Protein AF-A0AAN5R697-F1 (afdb_monomer_lite)

Organism: Legionella pneumophila (NCBI:txid446)

Sequence (230 aa):
MSGPKVVRVVSKAERIADCYNQLESVKSSFNEWYKFAKKHDVLTSDGTKEIEKQILQIDHLINREKFEEANQKCTKAIVQIKQDISRIRDDVIAKAELERSIRMKLKYTAEMLVSVFNKNNYPIPNELQKIVLSVLNADESDLSIYKDFLDNIITNYLTEAADKNKLTSGQRELATQLLEGESHQNFADWRLMHDKETIAENSQRLNKLLAELSVLDETPNTQAFLERAN

Foldseek 3Di:
DDDDDDDDDDDLVRLLVVLVVLLVVLVVLVVVLVVLCVVLVVDDVVVNVVSVVLSVVLVVCSVVVVSVVSNVSSVVSSVVSVVVSVVSLVVQLVVQLVLQVLLVVLLVLLVVVVVVCVVVVHDDPPVSVVSNVCSNPDDPVVSVVSVVVSVVVVVVVVVVVVPPPDCDPVNVVVVVVVPPPDDDPDVVNVCVVCVVPPCPVVNSVVSSVLSSLVSPDPDVVSVVVSVVVD

Secondary structure (DSSP, 8-state):
-----------HHHHHHHHHHHHHHHHHHHHHHHHHHHHTT---HHHHHHHHHHHHHHHHHHHTT-HHHHHHHHHHHHHHHHHHHHHHHHHHHHHHHHHHHHHHHHHHHHHHHHHHHHHTTPPPPHHHHHHHHHTTT--HHHHHHHHHHHHHHHHHHHHHHH------HHHHHHHHHHHTT-----HHHHHHHHTTTSS-HHHHHHHHHHHHHHHH---HHHHHHHHHH-

Radius of gyration: 30.48 Å; chains: 1; bounding box: 64×44×96 Å

Structure (mmCIF, N/CA/C/O backbone):
data_AF-A0AAN5R697-F1
#
_entry.id   AF-A0AAN5R697-F1
#
loop_
_atom_site.group_PDB
_atom_site.id
_atom_site.type_symbol
_atom_site.label_atom_id
_atom_site.label_alt_id
_atom_site.label_comp_id
_atom_site.label_asym_id
_atom_site.label_entity_id
_atom_site.label_seq_id
_atom_site.pdbx_PDB_ins_code
_atom_site.Cartn_x
_atom_site.Cartn_y
_atom_site.Cartn_z
_atom_site.occupancy
_atom_site.B_iso_or_equiv
_atom_site.auth_seq_id
_atom_site.auth_comp_id
_atom_site.auth_asym_id
_atom_site.auth_atom_id
_atom_site.pdbx_PDB_model_num
ATOM 1 N N . MET A 1 1 ? 8.652 7.934 52.424 1.00 48.81 1 MET A N 1
ATOM 2 C CA . MET A 1 1 ? 7.252 8.013 52.887 1.00 48.81 1 MET A CA 1
ATOM 3 C C . MET A 1 1 ? 6.351 7.922 51.668 1.00 48.81 1 MET A C 1
ATOM 5 O O . MET A 1 1 ? 6.385 8.822 50.841 1.00 48.81 1 MET A O 1
ATOM 9 N N . SER A 1 2 ? 5.651 6.798 51.496 1.00 56.25 2 SER A N 1
ATOM 10 C CA . SER A 1 2 ? 4.687 6.611 50.405 1.00 56.25 2 SER A CA 1
ATOM 11 C C . SER A 1 2 ? 3.463 7.468 50.710 1.00 56.25 2 SER A C 1
ATOM 13 O O . SER A 1 2 ? 2.806 7.236 51.723 1.00 56.25 2 SER A O 1
ATOM 15 N N . GLY A 1 3 ? 3.201 8.485 49.890 1.00 66.50 3 GLY A N 1
ATOM 16 C CA . GLY A 1 3 ? 2.044 9.362 50.066 1.00 66.50 3 GLY A CA 1
ATOM 17 C C . GLY A 1 3 ? 0.713 8.594 49.999 1.00 66.50 3 GLY A C 1
ATOM 18 O O . GLY A 1 3 ? 0.678 7.471 49.481 1.00 66.50 3 GLY A O 1
ATOM 19 N N . PRO A 1 4 ? -0.384 9.175 50.517 1.00 66.19 4 PRO A N 1
ATOM 20 C CA . PRO A 1 4 ? -1.701 8.546 50.497 1.00 66.19 4 PRO A CA 1
ATOM 21 C C . PRO A 1 4 ? -2.121 8.212 49.061 1.00 66.19 4 PRO A C 1
ATOM 23 O O . PRO A 1 4 ? -2.135 9.081 48.188 1.00 66.19 4 PRO A O 1
ATOM 26 N N . LYS A 1 5 ? -2.468 6.946 48.807 1.00 72.06 5 LYS A N 1
ATOM 27 C CA . LYS A 1 5 ? -2.970 6.490 47.507 1.00 72.06 5 LYS A CA 1
ATOM 28 C C . LYS A 1 5 ? -4.381 7.041 47.308 1.00 72.06 5 LYS A C 1
ATOM 30 O O . LYS A 1 5 ? -5.332 6.546 47.905 1.00 72.06 5 LYS A O 1
ATOM 35 N N . VAL A 1 6 ? -4.511 8.077 46.485 1.00 64.94 6 VAL A N 1
ATOM 36 C CA . VAL A 1 6 ? -5.808 8.657 46.123 1.00 64.94 6 VAL A CA 1
ATOM 37 C C . VAL A 1 6 ? -6.530 7.682 45.194 1.00 64.94 6 VAL A C 1
ATOM 39 O O . VAL A 1 6 ? -6.106 7.463 44.061 1.00 64.94 6 VAL A O 1
ATOM 42 N N . VAL A 1 7 ? -7.611 7.070 45.678 1.00 65.06 7 VAL A N 1
ATOM 43 C CA . VAL A 1 7 ? -8.490 6.216 44.870 1.00 65.06 7 VAL A CA 1
ATOM 44 C C . VAL A 1 7 ? -9.715 7.042 44.487 1.00 65.06 7 VAL A C 1
ATOM 46 O O . VAL A 1 7 ? -10.519 7.400 45.344 1.00 65.06 7 VAL A O 1
ATOM 49 N N . ARG A 1 8 ? -9.850 7.380 43.200 1.00 74.56 8 ARG A N 1
ATOM 50 C CA . ARG A 1 8 ? -11.040 8.060 42.672 1.00 74.56 8 ARG A CA 1
ATOM 51 C C . ARG A 1 8 ? -12.194 7.057 42.614 1.00 74.56 8 ARG A C 1
ATOM 53 O O . ARG A 1 8 ? -12.104 6.060 41.903 1.00 74.56 8 ARG A O 1
ATOM 60 N N . VAL A 1 9 ? -13.268 7.310 43.360 1.00 67.69 9 VAL A N 1
ATOM 61 C CA . VAL A 1 9 ? -14.487 6.491 43.305 1.00 67.69 9 VAL A CA 1
ATOM 62 C C . VAL A 1 9 ? -15.310 6.955 42.106 1.00 67.69 9 VAL A C 1
ATOM 64 O O . VAL A 1 9 ? -15.850 8.054 42.119 1.00 67.69 9 VAL A O 1
ATOM 67 N N . VAL A 1 10 ? -15.353 6.138 41.053 1.00 72.00 10 VAL A N 1
ATOM 68 C CA . VAL A 1 10 ? -16.113 6.417 39.824 1.00 72.00 10 VAL A CA 1
ATOM 69 C C . VAL A 1 10 ? -17.497 5.783 39.934 1.00 72.00 10 VAL A C 1
ATOM 71 O O . VAL A 1 10 ? -17.618 4.586 40.240 1.00 72.00 10 VAL A O 1
ATOM 74 N N . SER A 1 11 ? -18.535 6.578 39.680 1.00 78.31 11 SER A N 1
ATOM 75 C CA . SER A 1 11 ? -19.924 6.120 39.701 1.00 78.31 11 SER A CA 1
ATOM 76 C C . SER A 1 11 ? -20.201 5.111 38.577 1.00 78.31 11 SER A C 1
ATOM 78 O O . SER A 1 11 ? -19.505 5.057 37.560 1.00 78.31 11 SER A O 1
ATOM 80 N N . LYS A 1 12 ? -21.238 4.278 38.741 1.00 76.25 12 LYS A N 1
ATOM 81 C CA . LYS A 1 12 ? -21.651 3.321 37.698 1.00 76.25 12 LYS A CA 1
ATOM 82 C C . LYS A 1 12 ? -22.073 4.039 36.407 1.00 76.25 12 LYS A C 1
ATOM 84 O O . LYS A 1 12 ? -21.768 3.552 35.325 1.00 76.25 12 LYS A O 1
ATOM 89 N N . ALA A 1 13 ? -22.709 5.205 36.526 1.00 77.69 13 ALA A N 1
ATOM 90 C CA . ALA A 1 13 ? -23.112 6.029 35.387 1.00 77.69 13 ALA A CA 1
ATOM 91 C C . ALA A 1 13 ? -21.905 6.574 34.604 1.00 77.69 13 ALA A C 1
ATOM 93 O O . ALA A 1 13 ? -21.893 6.484 33.381 1.00 77.69 13 ALA A O 1
ATOM 94 N N . GLU A 1 14 ? -20.867 7.056 35.294 1.00 80.19 14 GLU A N 1
ATOM 95 C CA . GLU A 1 14 ? -19.623 7.503 34.646 1.00 80.19 14 GLU A CA 1
ATOM 96 C C . GLU A 1 14 ? -18.915 6.347 33.928 1.00 80.19 14 GLU A C 1
ATOM 98 O O . GLU A 1 14 ? -18.526 6.499 32.776 1.00 80.19 14 GLU A O 1
ATOM 103 N N . ARG A 1 15 ? -18.834 5.156 34.542 1.00 76.56 15 ARG A N 1
ATOM 104 C CA . ARG A 1 15 ? -18.242 3.975 33.883 1.00 76.56 15 ARG A CA 1
ATOM 105 C C . ARG A 1 15 ? -18.981 3.563 32.611 1.00 76.56 15 ARG A C 1
ATOM 107 O O . ARG A 1 15 ? -18.342 3.159 31.642 1.00 76.56 15 ARG A O 1
ATOM 114 N N . ILE A 1 16 ? -20.309 3.657 32.613 1.00 79.88 16 ILE A N 1
ATOM 115 C CA . ILE A 1 16 ? -21.130 3.386 31.428 1.00 79.88 16 ILE A CA 1
ATOM 116 C C . ILE A 1 16 ? -20.862 4.442 30.348 1.00 79.88 16 ILE A C 1
ATOM 118 O O . ILE A 1 16 ? -20.634 4.081 29.195 1.00 79.88 16 ILE A O 1
ATOM 122 N N . ALA A 1 17 ? -20.837 5.726 30.719 1.00 83.19 17 ALA A N 1
ATOM 123 C CA . ALA A 1 17 ? -20.552 6.823 29.795 1.00 83.19 17 ALA A CA 1
ATOM 124 C C . ALA A 1 17 ? -19.161 6.689 29.150 1.00 83.19 17 ALA A C 1
ATOM 126 O O . ALA A 1 17 ? -19.036 6.818 27.934 1.00 83.19 17 ALA A O 1
ATOM 127 N N . ASP A 1 18 ? -18.136 6.334 29.929 1.00 83.00 18 ASP A N 1
ATOM 128 C CA . ASP A 1 18 ? -16.779 6.104 29.424 1.00 83.00 18 ASP A CA 1
ATOM 129 C C . ASP A 1 18 ? -16.727 4.962 28.397 1.00 83.00 18 ASP A C 1
ATOM 131 O O . ASP A 1 18 ? -16.058 5.079 27.368 1.00 83.00 18 ASP A O 1
ATOM 135 N N . CYS A 1 19 ? -17.465 3.871 28.632 1.00 80.00 19 CYS A N 1
ATOM 136 C CA . CYS A 1 19 ? -17.540 2.752 27.689 1.00 80.00 19 CYS A CA 1
ATOM 137 C C . CYS A 1 19 ? -18.239 3.151 26.381 1.00 80.00 19 CYS A C 1
ATOM 139 O O . CYS A 1 19 ? -17.787 2.766 25.302 1.00 80.00 19 CYS A O 1
ATOM 141 N N . TYR A 1 20 ? -19.315 3.941 26.455 1.00 82.62 20 TYR A N 1
ATOM 142 C CA . TYR A 1 20 ? -20.004 4.439 25.261 1.00 82.62 20 TYR A CA 1
ATOM 143 C C . TYR A 1 20 ? -19.146 5.422 24.461 1.00 82.62 20 TYR A C 1
ATOM 145 O O . TYR A 1 20 ? -19.086 5.299 23.239 1.00 82.62 20 TYR A O 1
ATOM 153 N N . ASN A 1 21 ? -18.403 6.309 25.127 1.00 86.12 21 ASN A N 1
ATOM 154 C CA . ASN A 1 21 ? -17.441 7.199 24.469 1.00 86.12 21 ASN A CA 1
ATOM 155 C C . ASN A 1 21 ? -16.353 6.403 23.723 1.00 86.12 21 ASN A C 1
ATOM 157 O O . ASN A 1 21 ? -15.954 6.745 22.606 1.00 86.12 21 ASN A O 1
ATOM 161 N N . GLN A 1 22 ? -15.880 5.300 24.311 1.00 82.56 22 GLN A N 1
ATOM 162 C CA . GLN A 1 22 ? -14.927 4.411 23.646 1.00 82.56 22 GLN A CA 1
ATOM 163 C C . GLN A 1 22 ? -15.554 3.660 22.467 1.00 82.56 22 GLN A C 1
ATOM 165 O O . GLN A 1 22 ? -14.912 3.521 21.428 1.00 82.56 22 GLN A O 1
ATOM 170 N N . LEU A 1 23 ? -16.804 3.212 22.586 1.00 85.00 23 LEU A N 1
ATOM 171 C CA . LEU A 1 23 ? -17.535 2.576 21.488 1.00 85.00 23 LEU A CA 1
ATOM 172 C C . LEU A 1 23 ? -17.763 3.551 20.323 1.00 85.00 23 LEU A C 1
ATOM 174 O O . LEU A 1 23 ? -17.621 3.174 19.160 1.00 85.00 23 LEU A O 1
ATOM 178 N N . GLU A 1 24 ? -18.067 4.813 20.614 1.00 86.25 24 GLU A N 1
ATOM 179 C CA . GLU A 1 24 ? -18.165 5.867 19.604 1.00 86.25 24 GLU A CA 1
ATOM 180 C C . GLU A 1 24 ? -16.815 6.129 18.926 1.00 86.25 24 GLU A C 1
ATOM 182 O O . GLU A 1 24 ? -16.747 6.245 17.702 1.00 86.25 24 GLU A O 1
ATOM 187 N N . SER A 1 25 ? -15.721 6.090 19.690 1.00 84.44 25 SER A N 1
ATOM 188 C CA . SER A 1 25 ? -14.363 6.177 19.139 1.00 84.44 25 SER A CA 1
ATOM 189 C C . SER A 1 25 ? -14.058 5.016 18.181 1.00 84.44 25 SER A C 1
ATOM 191 O O . SER A 1 25 ? -13.516 5.243 17.100 1.00 84.44 25 SER A O 1
ATOM 193 N N . VAL A 1 26 ? -14.465 3.784 18.521 1.00 84.62 26 VAL A N 1
ATOM 194 C CA . VAL A 1 26 ? -14.346 2.612 17.629 1.00 84.62 26 VAL A CA 1
ATOM 195 C C . VAL A 1 26 ? -15.141 2.831 16.338 1.00 84.62 26 VAL A C 1
ATOM 197 O O . VAL A 1 26 ? -14.615 2.602 15.250 1.00 84.62 26 VAL A O 1
ATOM 200 N N . LYS A 1 27 ? -16.387 3.315 16.436 1.00 85.25 27 LYS A N 1
ATOM 201 C CA . LYS A 1 27 ? -17.223 3.629 15.264 1.00 85.25 27 LYS A CA 1
ATOM 202 C C . LYS A 1 27 ? -16.597 4.713 14.383 1.00 85.25 27 LYS A C 1
ATOM 204 O O . LYS A 1 27 ? -16.635 4.595 13.161 1.00 85.25 27 LYS A O 1
ATOM 209 N N . SER A 1 28 ? -15.996 5.743 14.979 1.00 85.25 28 SER A N 1
ATOM 210 C CA . SER A 1 28 ? -15.282 6.783 14.231 1.00 85.25 28 SER A CA 1
ATOM 211 C C . SER A 1 28 ? -14.089 6.206 13.470 1.00 85.25 28 SER A C 1
ATOM 213 O O . SER A 1 28 ? -13.972 6.428 12.266 1.00 85.25 28 SER A O 1
ATOM 215 N N . SER A 1 29 ? -13.249 5.398 14.127 1.00 83.94 29 SER A N 1
ATOM 216 C CA . SER A 1 29 ? -12.118 4.732 13.465 1.00 83.94 29 SER A CA 1
ATOM 217 C C . SER A 1 29 ? -12.570 3.774 12.359 1.00 83.94 29 SER A C 1
ATOM 219 O O . SER A 1 29 ? -11.929 3.700 11.314 1.00 83.94 29 SER A O 1
ATOM 221 N N . PHE A 1 30 ? -13.699 3.082 12.535 1.00 83.88 30 PHE A N 1
ATOM 222 C CA . PHE A 1 30 ? -14.287 2.264 11.474 1.00 83.88 30 PHE A CA 1
ATOM 223 C C . PHE A 1 30 ? -14.735 3.104 10.272 1.00 83.88 30 PHE A C 1
ATOM 225 O O . PHE A 1 30 ? -14.462 2.734 9.135 1.00 83.88 30 PHE A O 1
ATOM 232 N N . ASN A 1 31 ? -15.372 4.254 10.499 1.00 84.00 31 ASN A N 1
ATOM 233 C CA . ASN A 1 31 ? -15.766 5.159 9.417 1.00 84.00 31 ASN A CA 1
ATOM 234 C C . ASN A 1 31 ? -14.555 5.717 8.655 1.00 84.00 31 ASN A C 1
ATOM 236 O O . ASN A 1 31 ? -14.622 5.889 7.437 1.00 84.00 31 ASN A O 1
ATOM 240 N N . GLU A 1 32 ? -13.452 6.002 9.349 1.00 82.19 32 GLU A N 1
ATOM 241 C CA . GLU A 1 32 ? -12.186 6.397 8.721 1.00 82.19 32 GLU A CA 1
ATOM 242 C C . GLU A 1 32 ? -11.620 5.271 7.854 1.00 82.19 32 GLU A C 1
ATOM 244 O O . GLU A 1 32 ? -11.319 5.500 6.682 1.00 82.19 32 GLU A O 1
ATOM 249 N N . TRP A 1 33 ? -11.562 4.047 8.388 1.00 83.12 33 TRP A N 1
ATOM 250 C CA . TRP A 1 33 ? -11.146 2.869 7.628 1.00 83.12 33 TRP A CA 1
ATOM 251 C C . TRP A 1 33 ? -12.043 2.629 6.412 1.00 83.12 33 TRP A C 1
ATOM 253 O O . TRP A 1 33 ? -11.532 2.417 5.320 1.00 83.12 33 TRP A O 1
ATOM 263 N N . TYR A 1 34 ? -13.364 2.749 6.555 1.00 81.31 34 TYR A N 1
ATOM 264 C CA . TYR A 1 34 ? -14.308 2.577 5.450 1.00 81.31 34 TYR A CA 1
ATOM 265 C C . TYR A 1 34 ? -14.090 3.616 4.345 1.00 81.31 34 TYR A C 1
ATOM 267 O O . TYR A 1 34 ? -14.058 3.273 3.164 1.00 81.31 34 TYR A O 1
ATOM 275 N N . LYS A 1 35 ? -13.895 4.892 4.710 1.00 80.81 35 LYS A N 1
ATOM 276 C CA . LYS A 1 35 ? -13.559 5.949 3.743 1.00 80.81 35 LYS A CA 1
ATOM 277 C C . LYS A 1 35 ? -12.241 5.654 3.032 1.00 80.81 35 LYS A C 1
ATOM 279 O O . LYS A 1 35 ? -12.159 5.867 1.828 1.00 80.81 35 LYS A O 1
ATOM 284 N N . PHE A 1 36 ? -11.235 5.171 3.755 1.00 76.06 36 PHE A N 1
ATOM 285 C CA . PHE A 1 36 ? -9.926 4.844 3.194 1.00 76.06 36 PHE A CA 1
ATOM 286 C C . PHE A 1 36 ? -9.988 3.620 2.265 1.00 76.06 36 PHE A C 1
ATOM 288 O O . PHE A 1 36 ? -9.541 3.686 1.124 1.00 76.06 36 PHE A O 1
ATOM 295 N N . ALA A 1 37 ? -10.641 2.541 2.696 1.00 76.19 37 ALA A N 1
ATOM 296 C CA . ALA A 1 37 ? -10.836 1.326 1.909 1.00 76.19 37 ALA A CA 1
ATOM 297 C C . ALA A 1 37 ? -11.664 1.579 0.641 1.00 76.19 37 ALA A C 1
ATOM 299 O O . ALA A 1 37 ? -11.353 1.025 -0.409 1.00 76.19 37 ALA A O 1
ATOM 300 N N . LYS A 1 38 ? -12.682 2.450 0.718 1.00 78.75 38 LYS A N 1
ATOM 301 C CA . LYS A 1 38 ? -13.478 2.866 -0.445 1.00 78.75 38 LYS A CA 1
ATOM 302 C C . LYS A 1 38 ? -12.677 3.717 -1.431 1.00 78.75 38 LYS A C 1
ATOM 304 O O . LYS A 1 38 ? -12.887 3.594 -2.626 1.00 78.75 38 LYS A O 1
ATOM 309 N N . LYS A 1 39 ? -11.787 4.590 -0.952 1.00 73.69 39 LYS A N 1
ATOM 310 C CA . LYS A 1 39 ? -10.944 5.422 -1.828 1.00 73.69 39 LYS A CA 1
ATOM 311 C C . LYS A 1 39 ? -9.942 4.604 -2.640 1.00 73.69 39 LYS A C 1
ATOM 313 O O . LYS A 1 39 ? -9.629 4.987 -3.755 1.00 73.69 39 LYS A O 1
ATOM 318 N N . HIS A 1 40 ? -9.453 3.502 -2.081 1.00 67.44 40 HIS A N 1
ATOM 319 C CA . HIS A 1 40 ? -8.447 2.655 -2.721 1.00 67.44 40 HIS A CA 1
ATOM 320 C C . HIS A 1 40 ? -9.026 1.359 -3.320 1.00 67.44 40 HIS A C 1
ATOM 322 O O . HIS A 1 40 ? -8.259 0.462 -3.654 1.00 67.44 40 HIS A O 1
ATOM 328 N N . ASP A 1 41 ? -10.358 1.237 -3.420 1.00 67.31 41 ASP A N 1
ATOM 329 C CA . ASP A 1 41 ? -11.077 0.055 -3.934 1.00 67.31 41 ASP A CA 1
ATOM 330 C C . ASP A 1 41 ? -10.669 -1.294 -3.296 1.00 67.31 41 ASP A C 1
ATOM 332 O O . ASP A 1 41 ? -10.877 -2.368 -3.857 1.00 67.31 41 ASP A O 1
ATOM 336 N N . VAL A 1 42 ? -10.155 -1.278 -2.059 1.00 68.69 42 VAL A N 1
ATOM 337 C CA . VAL A 1 42 ? -9.784 -2.491 -1.290 1.00 68.69 42 VAL A CA 1
ATOM 338 C C . VAL A 1 42 ? -10.956 -2.978 -0.420 1.00 68.69 42 VAL A C 1
ATOM 340 O O . VAL A 1 42 ? -10.786 -3.684 0.577 1.00 68.69 42 VAL A O 1
ATOM 343 N N . LEU A 1 43 ? -12.188 -2.580 -0.752 1.00 68.88 43 LEU A N 1
ATOM 344 C CA . LEU A 1 43 ? -13.353 -2.878 0.075 1.00 68.88 43 LEU A CA 1
ATOM 345 C C . LEU A 1 43 ? -13.748 -4.356 -0.047 1.00 68.88 43 LEU A C 1
ATOM 347 O O . LEU A 1 43 ? -14.470 -4.764 -0.952 1.00 68.88 43 LEU A O 1
ATOM 351 N N . THR A 1 44 ? -13.316 -5.160 0.920 1.00 67.62 44 THR A N 1
ATOM 352 C CA . THR A 1 44 ? -13.759 -6.552 1.038 1.00 67.62 44 THR A CA 1
ATOM 353 C C . THR A 1 44 ? -15.049 -6.593 1.859 1.00 67.62 44 THR A C 1
ATOM 355 O O . THR A 1 44 ? -15.057 -6.177 3.019 1.00 67.62 44 THR A O 1
ATOM 358 N N . SER A 1 45 ? -16.145 -7.110 1.287 1.00 62.50 45 SER A N 1
ATOM 359 C CA . SER A 1 45 ? -17.462 -7.180 1.954 1.00 62.50 45 SER A CA 1
ATOM 360 C C . SER A 1 45 ? -17.472 -7.995 3.250 1.00 62.50 45 SER A C 1
ATOM 362 O O . SER A 1 45 ? -18.401 -7.886 4.052 1.00 62.50 45 SER A O 1
ATOM 364 N N . ASP A 1 46 ? -16.466 -8.844 3.439 1.00 70.38 46 ASP A N 1
ATOM 365 C CA . ASP A 1 46 ? -16.310 -9.657 4.642 1.00 70.38 46 ASP A CA 1
ATOM 366 C C . ASP A 1 46 ? -15.676 -8.854 5.784 1.00 70.38 46 ASP A C 1
ATOM 368 O O . ASP A 1 46 ? -16.140 -8.951 6.919 1.00 70.38 46 ASP A O 1
ATOM 372 N N . GLY A 1 47 ? -14.736 -7.951 5.480 1.00 69.75 47 GLY A N 1
ATOM 373 C CA . GLY A 1 47 ? -14.099 -7.085 6.478 1.00 69.75 47 GLY A CA 1
ATOM 374 C C . GLY A 1 47 ? -15.080 -6.109 7.135 1.00 69.75 47 GLY A C 1
ATOM 375 O O . GLY A 1 47 ? -15.044 -5.906 8.348 1.00 69.75 47 GLY A O 1
ATOM 376 N N . THR A 1 48 ? -16.038 -5.564 6.374 1.00 76.12 48 THR A N 1
ATOM 377 C CA . THR A 1 48 ? -17.092 -4.698 6.938 1.00 76.12 48 THR A CA 1
ATOM 378 C C . THR A 1 48 ? -17.997 -5.465 7.902 1.00 76.12 48 THR A C 1
ATOM 380 O O . THR A 1 48 ? -18.280 -4.985 8.998 1.00 76.12 48 THR A O 1
ATOM 383 N N . LYS A 1 49 ? -18.401 -6.691 7.540 1.00 80.12 49 LYS A N 1
ATOM 384 C CA . LYS A 1 49 ? -19.258 -7.543 8.382 1.00 80.12 49 LYS A CA 1
ATOM 385 C C . LYS A 1 49 ? -18.547 -8.002 9.652 1.00 80.12 49 LYS A C 1
ATOM 387 O O . LYS A 1 49 ? -19.188 -8.165 10.690 1.00 80.12 49 LYS A O 1
ATOM 392 N N . GLU A 1 50 ? -17.244 -8.255 9.585 1.00 81.12 50 GLU A N 1
ATOM 393 C CA . GLU A 1 50 ? -16.451 -8.635 10.755 1.00 81.12 50 GLU A CA 1
ATOM 394 C C . GLU A 1 50 ? -16.363 -7.500 11.772 1.00 81.12 50 GLU A C 1
ATOM 396 O O . GLU A 1 50 ? -16.612 -7.730 12.958 1.00 81.12 50 GLU A O 1
ATOM 401 N N . ILE A 1 51 ? -16.102 -6.272 11.324 1.00 79.19 51 ILE A N 1
ATOM 402 C CA . ILE A 1 51 ? -16.015 -5.120 12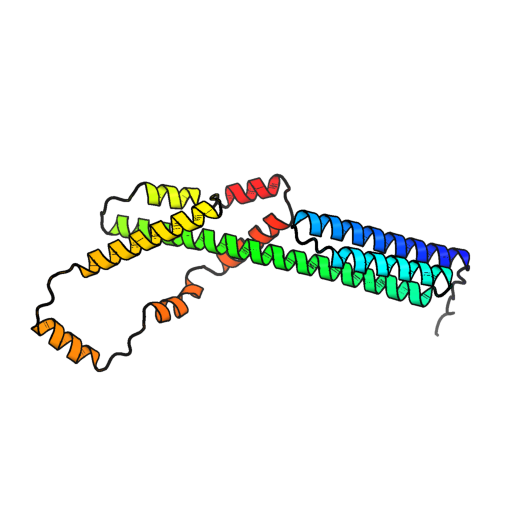.226 1.00 79.19 51 ILE A CA 1
ATOM 403 C C . ILE A 1 51 ? -17.400 -4.752 12.785 1.00 79.19 51 ILE A C 1
ATOM 405 O O . ILE A 1 51 ? -17.529 -4.481 13.980 1.00 79.19 51 ILE A O 1
ATOM 409 N N . GLU A 1 52 ? -18.470 -4.854 11.990 1.00 83.06 52 GLU A N 1
ATOM 410 C CA . GLU A 1 52 ? -19.848 -4.706 12.485 1.00 83.06 52 GLU A CA 1
ATOM 411 C C . GLU A 1 52 ? -20.187 -5.734 13.577 1.00 83.06 52 GLU A C 1
ATOM 413 O O . GLU A 1 52 ? -20.728 -5.378 14.630 1.00 83.06 52 GLU A O 1
ATOM 418 N N . LYS A 1 53 ? -19.808 -7.006 13.387 1.00 85.62 53 LYS A N 1
ATOM 419 C CA . LYS A 1 53 ? -19.957 -8.044 14.420 1.00 85.62 53 LYS A CA 1
ATOM 420 C C . LYS A 1 53 ? -19.170 -7.704 15.683 1.00 85.62 53 LYS A C 1
ATOM 422 O O . LYS A 1 53 ? -19.666 -7.949 16.782 1.00 85.62 53 LYS A O 1
ATOM 427 N N . GLN A 1 54 ? -17.966 -7.146 15.556 1.00 83.81 54 GLN A N 1
ATOM 428 C CA . GLN A 1 54 ? -17.174 -6.718 16.710 1.00 83.81 54 GLN A CA 1
ATOM 429 C C . GLN A 1 54 ? -17.859 -5.581 17.480 1.00 83.81 54 GLN A C 1
ATOM 431 O O . GLN A 1 54 ? -17.930 -5.649 18.707 1.00 83.81 54 GLN A O 1
ATOM 436 N N . ILE A 1 55 ? -18.432 -4.591 16.787 1.00 84.94 55 ILE A N 1
ATOM 437 C CA . ILE A 1 55 ? -19.185 -3.492 17.414 1.00 84.94 55 ILE A CA 1
ATOM 438 C C . ILE A 1 55 ? -20.394 -4.038 18.188 1.00 84.94 55 ILE A C 1
ATOM 440 O O . ILE A 1 55 ? -20.587 -3.680 19.350 1.00 84.94 55 ILE A O 1
ATOM 444 N N . LEU A 1 56 ? -21.160 -4.962 17.597 1.00 87.62 56 LEU A N 1
ATOM 445 C CA . LEU A 1 56 ? -22.296 -5.608 18.270 1.00 87.62 56 LEU A CA 1
ATOM 446 C C . LEU A 1 56 ? -21.865 -6.423 19.499 1.00 87.62 56 LEU A C 1
ATOM 448 O O . LEU A 1 56 ? -22.537 -6.415 20.529 1.00 87.62 56 LEU A O 1
ATOM 452 N N . GLN A 1 57 ? -20.726 -7.117 19.430 1.00 86.62 57 GLN A N 1
ATOM 453 C CA . GLN A 1 57 ? -20.193 -7.849 20.581 1.00 86.62 57 GLN A CA 1
ATOM 454 C C . GLN A 1 57 ? -19.780 -6.923 21.729 1.00 86.62 57 GLN A C 1
ATOM 456 O O . GLN A 1 57 ? -19.963 -7.290 22.889 1.00 86.62 57 GLN A O 1
ATOM 461 N N . ILE A 1 58 ? -19.205 -5.757 21.425 1.00 84.81 58 ILE A N 1
ATOM 462 C CA . ILE A 1 58 ? -18.845 -4.754 22.435 1.00 84.81 58 ILE A CA 1
ATOM 463 C C . ILE A 1 58 ? -20.117 -4.194 23.078 1.00 84.81 58 ILE A C 1
ATOM 465 O O . ILE A 1 58 ? -20.199 -4.146 24.304 1.00 84.81 58 ILE A O 1
ATOM 469 N N . ASP A 1 59 ? -21.134 -3.871 22.280 1.00 86.00 59 ASP A N 1
ATOM 470 C CA . ASP A 1 59 ? -22.426 -3.385 22.778 1.00 86.00 59 ASP A CA 1
ATOM 471 C C . ASP A 1 59 ? -23.098 -4.402 23.722 1.00 86.00 59 ASP A C 1
ATOM 473 O O . ASP A 1 59 ? -23.521 -4.077 24.834 1.00 86.00 59 ASP A O 1
ATOM 477 N N . HIS A 1 60 ? -23.081 -5.690 23.361 1.00 88.19 60 HIS A N 1
ATOM 478 C CA . HIS A 1 60 ? -23.561 -6.760 24.238 1.00 88.19 60 HIS A CA 1
ATOM 479 C C . HIS A 1 60 ? -22.769 -6.900 25.548 1.00 88.19 60 HIS A C 1
ATOM 481 O O . HIS A 1 60 ? -23.346 -7.303 26.559 1.00 88.19 60 HIS A O 1
ATOM 487 N N . LEU A 1 61 ? -21.468 -6.593 25.565 1.00 85.25 61 LEU A N 1
ATOM 488 C CA . LEU A 1 61 ? -20.660 -6.624 26.790 1.00 85.25 61 LEU A CA 1
ATOM 489 C C . LEU A 1 61 ? -20.960 -5.439 27.710 1.00 85.25 61 LEU A C 1
ATOM 491 O O . LEU A 1 61 ? -21.025 -5.630 28.925 1.00 85.25 61 LEU A O 1
ATOM 495 N N . ILE A 1 62 ? -21.210 -4.255 27.141 1.00 83.25 62 ILE A N 1
ATOM 496 C CA . ILE A 1 62 ? -21.646 -3.068 27.891 1.00 83.25 62 ILE A CA 1
ATOM 497 C C . ILE A 1 62 ? -23.009 -3.337 28.542 1.00 83.25 62 ILE A C 1
ATOM 499 O O . ILE A 1 62 ? -23.168 -3.118 29.743 1.00 83.25 62 ILE A O 1
ATOM 503 N N . ASN A 1 63 ? -23.951 -3.923 27.795 1.00 85.69 63 ASN A N 1
ATOM 504 C CA . ASN A 1 63 ? -25.279 -4.298 28.298 1.00 85.69 63 ASN A CA 1
ATOM 505 C C . ASN A 1 63 ? -25.244 -5.369 29.405 1.00 85.69 63 ASN A C 1
ATOM 507 O O . ASN A 1 63 ? -26.148 -5.439 30.232 1.00 85.69 63 ASN A O 1
ATOM 511 N N . ARG A 1 64 ? -24.196 -6.202 29.446 1.00 88.25 64 ARG A N 1
ATOM 512 C CA . ARG A 1 64 ? -23.960 -7.200 30.508 1.00 88.25 64 ARG A CA 1
ATOM 513 C C . ARG A 1 64 ? -23.138 -6.659 31.681 1.00 88.25 64 ARG A 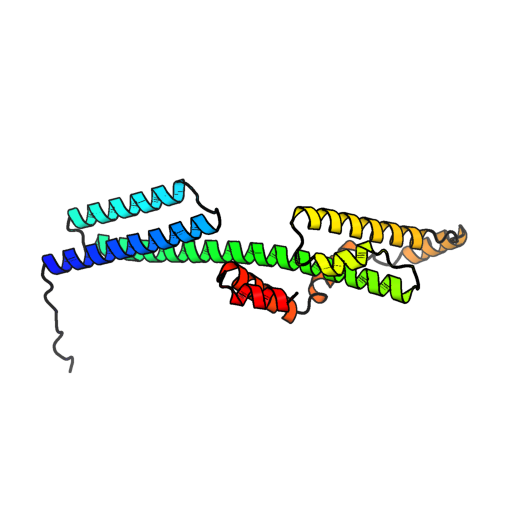C 1
ATOM 515 O O . ARG A 1 64 ? -22.710 -7.444 32.522 1.00 88.25 64 ARG A O 1
ATOM 522 N N . GLU A 1 65 ? -22.884 -5.350 31.719 1.00 82.50 65 GLU A N 1
ATOM 523 C CA . GLU A 1 65 ? -22.080 -4.664 32.741 1.00 82.50 65 GLU A CA 1
ATOM 524 C C . GLU A 1 65 ? -20.626 -5.165 32.844 1.00 82.50 65 GLU A C 1
ATOM 526 O O . GLU A 1 65 ? -19.935 -4.950 33.842 1.00 82.50 65 GLU A O 1
ATOM 531 N N . LYS A 1 66 ? -20.117 -5.800 31.782 1.00 85.81 66 LYS A N 1
ATOM 532 C CA . LYS A 1 66 ? -18.737 -6.294 31.676 1.00 85.81 66 LYS A CA 1
ATOM 533 C C . LYS A 1 66 ? -17.817 -5.202 31.124 1.00 85.81 66 LYS A C 1
ATOM 535 O O . LYS A 1 66 ? -17.196 -5.360 30.075 1.00 85.81 66 LYS A O 1
ATOM 540 N N . PHE A 1 67 ? -17.744 -4.077 31.832 1.00 80.25 67 PHE A N 1
ATOM 541 C CA . PHE A 1 67 ? -17.070 -2.856 31.369 1.00 80.25 67 PHE A CA 1
ATOM 542 C C . PHE A 1 67 ? -15.563 -3.034 31.120 1.00 80.25 67 PHE A C 1
ATOM 544 O O . PHE A 1 67 ? -15.029 -2.495 30.155 1.00 80.25 67 PHE A O 1
ATOM 551 N N . GLU A 1 68 ? -14.867 -3.831 31.937 1.00 82.44 68 GLU A N 1
ATOM 552 C CA . GLU A 1 68 ? -13.435 -4.102 31.729 1.00 82.44 68 GLU A CA 1
ATOM 553 C C . GLU A 1 68 ? -13.181 -4.906 30.447 1.00 82.44 68 GLU A C 1
ATOM 555 O O . GLU A 1 68 ? -12.293 -4.564 29.665 1.00 82.44 68 GLU A O 1
ATOM 560 N N . GLU A 1 69 ? -13.995 -5.935 30.190 1.00 84.19 69 GLU A N 1
ATOM 561 C CA . GLU A 1 69 ? -13.918 -6.728 28.957 1.00 84.19 69 GLU A CA 1
ATOM 562 C C . GLU A 1 69 ? -14.272 -5.873 27.729 1.00 84.19 69 GLU A C 1
ATOM 564 O O . GLU A 1 69 ? -13.613 -5.985 26.693 1.00 84.19 69 GLU A O 1
ATOM 569 N N . ALA A 1 70 ? -15.275 -4.993 27.846 1.00 81.62 70 ALA A N 1
ATOM 570 C CA . ALA A 1 70 ? -15.662 -4.064 26.785 1.00 81.62 70 ALA A CA 1
ATOM 571 C C . ALA A 1 70 ? -14.515 -3.101 26.435 1.00 81.62 70 ALA A C 1
ATOM 573 O O . ALA A 1 70 ? -14.128 -3.024 25.271 1.00 81.62 70 ALA A O 1
ATOM 574 N N . ASN A 1 71 ? -13.890 -2.460 27.428 1.00 81.06 71 ASN A N 1
ATOM 575 C CA . ASN A 1 71 ? -12.782 -1.522 27.205 1.00 81.06 71 ASN A CA 1
ATOM 576 C C . ASN A 1 71 ? -11.547 -2.206 26.594 1.00 81.06 71 ASN A C 1
ATOM 578 O O . ASN A 1 71 ? -10.889 -1.659 25.702 1.00 81.06 71 ASN A O 1
ATOM 582 N N . GLN A 1 72 ? -11.237 -3.432 27.023 1.00 86.94 72 GLN A N 1
ATOM 583 C CA . GLN A 1 72 ? -10.160 -4.219 26.417 1.00 86.94 72 GLN A CA 1
ATOM 584 C C . GLN A 1 72 ? -10.458 -4.571 24.956 1.00 86.94 72 GLN A C 1
ATOM 586 O O . GLN A 1 72 ? -9.553 -4.559 24.122 1.00 86.94 72 GLN A O 1
ATOM 591 N N . LYS A 1 73 ? -11.715 -4.879 24.619 1.00 85.31 73 LYS A N 1
ATOM 592 C CA . LYS A 1 73 ? -12.101 -5.126 23.227 1.00 85.31 73 LYS A CA 1
ATOM 593 C C . LYS A 1 73 ? -12.094 -3.847 22.391 1.00 85.31 73 LYS A C 1
ATOM 595 O O . LYS A 1 73 ? -11.578 -3.894 21.280 1.00 85.31 73 LYS A O 1
ATOM 600 N N . CYS A 1 74 ? -12.567 -2.716 22.920 1.00 82.44 74 CYS A N 1
ATOM 601 C CA . CYS A 1 74 ? -12.511 -1.416 22.241 1.00 82.44 74 CYS A CA 1
ATOM 602 C C . CYS A 1 74 ? -11.073 -1.025 21.886 1.00 82.44 74 CYS A C 1
ATOM 604 O O . CYS A 1 74 ? -10.779 -0.696 20.740 1.00 82.44 74 CYS A O 1
ATOM 606 N N . THR A 1 75 ? -10.157 -1.104 22.854 1.00 85.62 75 THR A N 1
ATOM 607 C CA . THR A 1 75 ? -8.742 -0.759 22.635 1.00 85.62 75 THR A CA 1
ATOM 608 C C . THR A 1 75 ? -8.082 -1.683 21.613 1.00 85.62 75 THR A C 1
ATOM 610 O O . THR A 1 75 ? -7.402 -1.198 20.710 1.00 85.62 75 THR A O 1
ATOM 613 N N . LYS A 1 76 ? -8.335 -2.997 21.687 1.00 87.00 76 LYS A N 1
ATOM 614 C CA . LYS A 1 76 ? -7.855 -3.961 20.683 1.00 87.00 76 LYS A CA 1
ATOM 615 C C . LYS A 1 76 ? -8.411 -3.670 19.288 1.00 87.00 76 LYS A C 1
ATOM 617 O O . LYS A 1 76 ? -7.630 -3.653 18.343 1.00 87.00 76 LYS A O 1
ATOM 622 N N . ALA A 1 77 ? -9.709 -3.395 19.167 1.00 83.69 77 ALA A N 1
ATOM 623 C CA . ALA A 1 77 ? -10.346 -3.088 17.889 1.00 83.69 77 ALA A CA 1
ATOM 624 C C . ALA A 1 77 ? -9.769 -1.811 17.258 1.00 83.69 77 ALA A C 1
ATOM 626 O O . ALA A 1 77 ? -9.422 -1.815 16.084 1.00 83.69 77 ALA A O 1
ATOM 627 N N . ILE A 1 78 ? -9.570 -0.740 18.038 1.00 83.25 78 ILE A N 1
ATOM 628 C CA . ILE A 1 78 ? -8.944 0.497 17.536 1.00 83.25 78 ILE A CA 1
ATOM 629 C C . ILE A 1 78 ? -7.521 0.226 17.031 1.00 83.25 78 ILE A C 1
ATOM 631 O O . ILE A 1 78 ? -7.136 0.740 15.983 1.00 83.25 78 ILE A O 1
ATOM 635 N N . VAL A 1 79 ? -6.731 -0.571 17.758 1.00 87.06 79 VAL A N 1
ATOM 636 C CA . VAL A 1 79 ? -5.367 -0.924 17.334 1.00 87.06 79 VAL A CA 1
ATOM 637 C C . VAL A 1 79 ? -5.387 -1.750 16.048 1.00 87.06 79 VAL A C 1
ATOM 639 O O . VAL A 1 79 ? -4.616 -1.448 15.143 1.00 87.06 79 VAL A O 1
ATOM 642 N N . GLN A 1 80 ? -6.280 -2.737 15.941 1.00 84.69 80 GLN A N 1
ATOM 643 C CA . GLN A 1 80 ? -6.443 -3.553 14.734 1.00 84.69 80 GLN A CA 1
ATOM 644 C C . GLN A 1 80 ? -6.839 -2.698 13.528 1.00 84.69 80 GLN A C 1
ATOM 646 O O . GLN A 1 80 ? -6.149 -2.727 12.517 1.00 84.69 80 GLN A O 1
ATOM 651 N N . ILE A 1 81 ? -7.863 -1.850 13.670 1.00 83.56 81 ILE A N 1
ATOM 652 C CA . ILE A 1 81 ? -8.315 -0.954 12.598 1.00 83.56 81 ILE A CA 1
ATOM 653 C C . ILE A 1 81 ? -7.174 -0.034 12.147 1.00 83.56 81 ILE A C 1
ATOM 655 O O . ILE A 1 81 ? -6.944 0.126 10.953 1.00 83.56 81 ILE A O 1
ATOM 659 N N . LYS A 1 82 ? -6.405 0.540 13.082 1.00 84.25 82 LYS A N 1
ATOM 660 C CA . LYS A 1 82 ? -5.243 1.376 12.738 1.00 84.25 82 LYS A CA 1
ATOM 661 C C . LYS A 1 82 ? -4.150 0.594 12.011 1.00 84.25 82 LYS A C 1
ATOM 663 O O . LYS A 1 82 ? -3.572 1.122 11.064 1.00 84.25 82 LYS A O 1
ATOM 668 N N . GLN A 1 83 ? -3.876 -0.639 12.436 1.00 84.88 83 GLN A N 1
ATOM 669 C CA . GLN A 1 83 ? -2.920 -1.518 11.761 1.00 84.88 83 GLN A CA 1
ATOM 670 C C . GLN A 1 83 ? -3.378 -1.851 10.340 1.00 84.88 83 GLN A C 1
ATOM 672 O O . GLN A 1 83 ? -2.573 -1.805 9.413 1.00 84.88 83 GLN A O 1
ATOM 677 N N . ASP A 1 84 ? -4.665 -2.116 10.145 1.00 82.81 84 ASP A N 1
ATOM 678 C CA . ASP A 1 84 ? -5.208 -2.419 8.825 1.00 82.81 84 ASP A CA 1
ATOM 679 C C . ASP A 1 84 ? -5.199 -1.188 7.910 1.00 82.81 84 ASP A C 1
ATOM 681 O O . ASP A 1 84 ? -4.820 -1.311 6.749 1.00 82.81 84 ASP A O 1
ATOM 685 N N . ILE A 1 85 ? -5.488 0.015 8.428 1.00 80.81 85 ILE A N 1
ATOM 686 C CA . ILE A 1 85 ? -5.280 1.268 7.677 1.00 80.81 85 ILE A CA 1
ATOM 687 C C . ILE A 1 85 ? -3.811 1.399 7.251 1.00 80.81 85 ILE A C 1
ATOM 689 O O . ILE A 1 85 ? -3.548 1.704 6.089 1.00 80.81 85 ILE A O 1
ATOM 693 N N . SER A 1 86 ? -2.850 1.161 8.157 1.00 81.00 86 SER A N 1
ATOM 694 C CA . SER A 1 86 ? -1.425 1.239 7.800 1.00 81.00 86 SER A CA 1
ATOM 695 C C . SER A 1 86 ? -1.016 0.198 6.760 1.00 81.00 86 SER A C 1
ATOM 697 O O . SER A 1 86 ? -0.299 0.543 5.834 1.00 81.00 86 SER A O 1
ATOM 699 N N . ARG A 1 87 ? -1.530 -1.035 6.842 1.00 82.19 87 ARG A N 1
ATOM 700 C CA . ARG A 1 87 ? -1.250 -2.086 5.853 1.00 82.19 87 ARG A CA 1
ATOM 701 C C . ARG A 1 87 ? -1.783 -1.728 4.475 1.00 82.19 87 ARG A C 1
ATOM 703 O O . ARG A 1 87 ? -1.035 -1.780 3.512 1.00 82.19 87 ARG A O 1
ATOM 710 N N . ILE A 1 88 ? -3.048 -1.306 4.392 1.00 78.38 88 ILE A N 1
ATOM 711 C CA . ILE A 1 88 ? -3.649 -0.877 3.122 1.00 78.38 88 ILE A CA 1
ATOM 712 C C . ILE A 1 88 ? -2.848 0.293 2.544 1.00 78.38 88 ILE A C 1
ATOM 714 O O . ILE A 1 88 ? -2.572 0.324 1.350 1.00 78.38 88 ILE A O 1
ATOM 718 N N . ARG A 1 89 ? -2.439 1.244 3.390 1.00 77.62 89 ARG A N 1
ATOM 719 C CA . ARG A 1 89 ? -1.603 2.372 2.976 1.00 77.62 89 ARG A CA 1
ATOM 720 C C . ARG A 1 89 ? -0.258 1.905 2.417 1.00 77.62 89 ARG A C 1
ATOM 722 O O . ARG A 1 89 ? 0.111 2.353 1.337 1.00 77.62 89 ARG A O 1
ATOM 729 N N . ASP A 1 90 ? 0.444 1.021 3.116 1.00 77.00 90 ASP A N 1
ATOM 730 C CA . ASP A 1 90 ? 1.745 0.504 2.683 1.00 77.00 90 ASP A CA 1
ATOM 731 C C . ASP A 1 90 ? 1.627 -0.281 1.367 1.00 77.00 90 ASP A C 1
ATOM 733 O O . ASP A 1 90 ? 2.445 -0.092 0.469 1.00 77.00 90 ASP A O 1
ATOM 737 N N . ASP A 1 91 ? 0.571 -1.082 1.201 1.00 77.62 91 ASP A N 1
ATOM 738 C CA . ASP A 1 91 ? 0.304 -1.832 -0.031 1.00 77.62 91 ASP A CA 1
ATOM 739 C C . ASP A 1 91 ? 0.018 -0.904 -1.220 1.00 77.62 91 ASP A C 1
ATOM 741 O O . ASP A 1 91 ? 0.504 -1.132 -2.331 1.00 77.62 91 ASP A O 1
ATOM 745 N N . VAL A 1 92 ? -0.763 0.159 -1.007 1.00 75.06 92 VAL A N 1
ATOM 746 C CA . VAL A 1 92 ? -1.058 1.152 -2.049 1.00 75.06 92 VAL A CA 1
ATOM 747 C C . VAL A 1 92 ? 0.198 1.951 -2.409 1.00 75.06 92 VAL A C 1
ATOM 749 O O . VAL A 1 92 ? 0.461 2.156 -3.593 1.00 75.06 92 VAL A O 1
ATOM 752 N N . ILE A 1 93 ? 1.009 2.349 -1.422 1.00 74.62 93 ILE A N 1
ATOM 753 C CA . ILE A 1 93 ? 2.297 3.019 -1.662 1.00 74.62 93 ILE A CA 1
ATOM 754 C C . ILE A 1 93 ? 3.230 2.102 -2.452 1.00 74.62 93 ILE A C 1
ATOM 756 O O . ILE A 1 93 ? 3.794 2.539 -3.448 1.00 74.62 93 ILE A O 1
ATOM 760 N N . ALA A 1 94 ? 3.351 0.829 -2.072 1.00 73.44 94 ALA A N 1
ATOM 761 C CA . ALA A 1 94 ? 4.200 -0.127 -2.775 1.00 73.44 94 ALA A CA 1
ATOM 762 C C . ALA A 1 94 ? 3.773 -0.306 -4.241 1.00 73.44 94 ALA A C 1
ATOM 764 O O . ALA A 1 94 ? 4.622 -0.342 -5.132 1.00 73.44 94 ALA A O 1
ATOM 765 N N . LYS A 1 95 ? 2.464 -0.360 -4.521 1.00 75.62 95 LYS A N 1
ATOM 766 C CA . LYS A 1 95 ? 1.950 -0.396 -5.901 1.00 75.62 95 LYS A CA 1
ATOM 767 C C . LYS A 1 95 ? 2.308 0.877 -6.673 1.00 75.62 95 LYS A C 1
ATOM 769 O O . LYS A 1 95 ? 2.872 0.784 -7.761 1.00 75.62 95 LYS A O 1
ATOM 774 N N . ALA A 1 96 ? 2.069 2.050 -6.085 1.00 72.62 96 ALA A N 1
ATOM 775 C CA . ALA A 1 96 ? 2.395 3.334 -6.705 1.00 72.62 96 ALA A CA 1
ATOM 776 C C . ALA A 1 96 ? 3.911 3.506 -6.950 1.00 72.62 96 ALA A C 1
ATOM 778 O O . ALA A 1 96 ? 4.327 4.020 -7.993 1.00 72.62 96 ALA A O 1
ATOM 779 N N . GLU A 1 97 ? 4.753 3.038 -6.023 1.00 74.88 97 GLU A N 1
ATOM 780 C CA . GLU A 1 97 ? 6.211 2.997 -6.171 1.00 74.88 97 GLU A CA 1
ATOM 781 C C . GLU A 1 97 ? 6.632 2.113 -7.346 1.00 74.88 97 GLU A C 1
ATOM 783 O O . GLU A 1 97 ? 7.452 2.533 -8.169 1.00 74.88 97 GLU A O 1
ATOM 788 N N . LEU A 1 98 ? 6.064 0.906 -7.448 1.00 73.62 98 LEU A N 1
ATOM 789 C CA . LEU A 1 98 ? 6.363 -0.024 -8.534 1.00 73.62 98 LEU A CA 1
ATOM 790 C C . LEU A 1 98 ? 6.005 0.585 -9.889 1.00 73.62 98 LEU A C 1
ATOM 792 O O . LEU A 1 98 ? 6.867 0.634 -10.768 1.00 73.62 98 LEU A O 1
ATOM 796 N N . GLU A 1 99 ? 4.799 1.127 -10.047 1.00 72.75 99 GLU A N 1
ATOM 797 C CA . GLU A 1 99 ? 4.386 1.769 -11.297 1.00 72.75 99 GLU A CA 1
ATOM 798 C C . GLU A 1 99 ? 5.286 2.951 -11.673 1.00 72.75 99 GLU A C 1
ATOM 800 O O . GLU A 1 99 ? 5.743 3.064 -12.814 1.00 72.75 99 GLU A O 1
ATOM 805 N N . ARG A 1 100 ? 5.604 3.826 -10.710 1.00 72.06 100 ARG A N 1
ATOM 806 C CA . ARG A 1 100 ? 6.495 4.969 -10.949 1.00 72.06 100 ARG A CA 1
ATOM 807 C C . ARG A 1 100 ? 7.900 4.511 -11.333 1.00 72.06 100 ARG A C 1
ATOM 809 O O . ARG A 1 100 ? 8.513 5.097 -12.224 1.00 72.06 100 ARG A O 1
ATOM 816 N N . SER A 1 101 ? 8.408 3.457 -10.695 1.00 72.69 101 SER A N 1
ATOM 817 C CA . SER A 1 101 ? 9.714 2.886 -11.026 1.00 72.69 101 SER A CA 1
ATOM 818 C C . SER A 1 101 ? 9.745 2.324 -12.451 1.00 72.69 101 SER A C 1
ATOM 820 O O . SER A 1 101 ? 10.736 2.515 -13.154 1.00 72.69 101 SER A O 1
ATOM 822 N N . ILE A 1 102 ? 8.652 1.703 -12.910 1.00 73.81 102 ILE A N 1
ATOM 823 C CA . ILE A 1 102 ? 8.509 1.200 -14.282 1.00 73.81 102 ILE A CA 1
ATOM 824 C C . ILE A 1 102 ? 8.513 2.370 -15.271 1.00 73.81 102 ILE A C 1
ATOM 826 O O . ILE A 1 102 ? 9.296 2.351 -16.222 1.00 73.81 102 ILE A O 1
ATOM 830 N N . ARG A 1 103 ? 7.722 3.421 -15.015 1.00 73.56 103 ARG A N 1
ATOM 831 C CA . ARG A 1 103 ? 7.693 4.641 -15.845 1.00 73.56 103 ARG A CA 1
ATOM 832 C C . ARG A 1 103 ? 9.076 5.294 -15.952 1.00 73.56 103 ARG A C 1
ATOM 834 O O . ARG A 1 103 ? 9.534 5.612 -17.047 1.00 73.56 103 ARG A O 1
ATOM 841 N N . MET A 1 104 ? 9.791 5.425 -14.835 1.00 72.75 104 MET A N 1
ATOM 842 C CA . MET A 1 104 ? 11.148 5.984 -14.824 1.00 72.75 104 MET A CA 1
ATOM 843 C C . MET A 1 104 ? 12.159 5.109 -15.570 1.00 72.75 104 MET A C 1
ATOM 845 O O . MET A 1 104 ? 12.984 5.635 -16.315 1.00 72.75 104 MET A O 1
ATOM 849 N N . LYS A 1 105 ? 12.086 3.779 -15.419 1.00 73.44 105 LYS A N 1
ATOM 850 C CA . LYS A 1 105 ? 12.928 2.849 -16.186 1.00 73.44 105 LYS A CA 1
ATOM 851 C C . LYS A 1 105 ? 12.696 3.008 -17.687 1.00 73.44 105 LYS A C 1
ATOM 853 O O . LYS A 1 105 ? 13.669 3.101 -18.427 1.00 73.44 105 LYS A O 1
ATOM 858 N N . LEU A 1 106 ? 11.438 3.106 -18.120 1.00 72.12 106 LEU A N 1
ATOM 859 C CA . LEU A 1 106 ? 11.088 3.325 -19.526 1.00 72.12 106 LEU A CA 1
ATOM 860 C C . LEU A 1 106 ? 11.646 4.656 -20.053 1.00 72.12 106 LEU A C 1
ATOM 862 O O . LEU A 1 106 ? 12.281 4.676 -21.110 1.00 72.12 106 LEU A O 1
ATOM 866 N N . LYS A 1 107 ? 11.503 5.748 -19.288 1.00 75.62 107 LYS A N 1
ATOM 867 C CA . LYS A 1 107 ? 12.097 7.051 -19.630 1.00 75.62 107 LYS A CA 1
ATOM 868 C C . LYS A 1 107 ? 13.617 6.950 -19.778 1.00 75.62 107 LYS A C 1
ATOM 870 O O . LYS A 1 107 ? 14.148 7.341 -20.811 1.00 75.62 107 LYS A O 1
ATOM 875 N N . TYR A 1 108 ? 14.30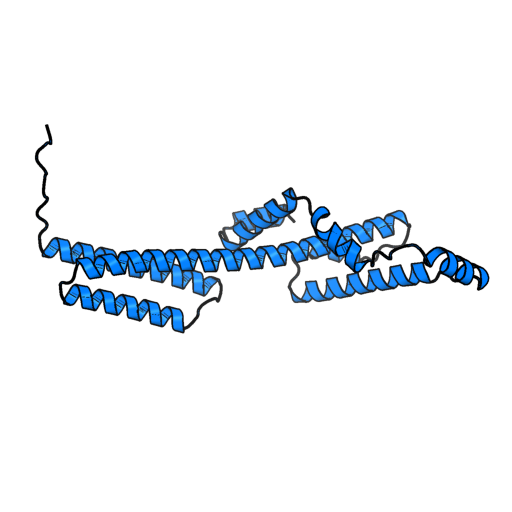0 6.349 -18.804 1.00 73.81 108 TYR A N 1
ATOM 876 C CA . TYR A 1 108 ? 15.752 6.168 -18.847 1.00 73.81 108 TYR A CA 1
ATOM 877 C C . TYR A 1 108 ? 16.200 5.330 -20.051 1.00 73.81 108 TYR A C 1
ATOM 879 O O . TYR A 1 108 ? 17.161 5.685 -20.730 1.00 73.81 108 TYR A O 1
ATOM 887 N N . THR A 1 109 ? 15.489 4.242 -20.370 1.00 72.50 109 THR A N 1
ATOM 888 C CA . THR A 1 109 ? 15.802 3.433 -21.558 1.00 72.50 109 THR A CA 1
ATOM 889 C C . THR A 1 109 ? 15.616 4.218 -22.854 1.00 72.50 109 THR A C 1
ATOM 891 O O . THR A 1 109 ? 16.461 4.124 -23.742 1.00 72.50 109 THR A O 1
ATOM 894 N N . ALA A 1 110 ? 14.571 5.043 -22.950 1.00 72.69 110 ALA A N 1
ATOM 895 C CA . ALA A 1 110 ? 14.336 5.890 -24.113 1.00 72.69 110 ALA A CA 1
ATOM 896 C C . ALA A 1 110 ? 15.408 6.990 -24.244 1.00 72.69 110 ALA A C 1
ATOM 898 O O . ALA A 1 110 ? 15.946 7.192 -25.331 1.00 72.69 110 ALA A O 1
ATOM 899 N N . GLU A 1 111 ? 15.790 7.650 -23.145 1.00 75.00 111 GLU A N 1
ATOM 900 C CA . GLU A 1 111 ? 16.883 8.637 -23.114 1.00 75.00 111 GLU A CA 1
ATOM 901 C C . GLU A 1 111 ? 18.231 8.013 -23.498 1.00 75.00 111 GLU A C 1
ATOM 903 O O . GLU A 1 111 ? 18.992 8.587 -24.283 1.00 75.00 111 GLU A O 1
ATOM 908 N N . MET A 1 112 ? 18.513 6.809 -22.992 1.00 75.25 112 MET A N 1
ATOM 909 C CA . MET A 1 112 ? 19.719 6.062 -23.332 1.00 75.25 112 MET A CA 1
ATOM 910 C C . MET A 1 112 ? 19.755 5.739 -24.827 1.00 75.25 112 MET A C 1
ATOM 912 O O . MET A 1 112 ? 20.760 6.039 -25.475 1.00 75.25 112 MET A O 1
ATOM 916 N N . LEU A 1 113 ? 18.652 5.251 -25.406 1.00 72.44 113 LEU A N 1
ATOM 917 C CA . LEU A 1 113 ? 18.557 5.025 -26.848 1.00 72.44 113 LEU A CA 1
ATOM 918 C C . LEU A 1 113 ? 18.781 6.318 -27.635 1.00 72.44 113 LEU A C 1
ATOM 920 O O . LEU A 1 113 ? 19.631 6.337 -28.522 1.00 72.44 113 LEU A O 1
ATOM 924 N N . VAL A 1 114 ? 18.122 7.425 -27.278 1.00 75.94 114 VAL A N 1
ATOM 925 C CA . VAL A 1 114 ? 18.334 8.729 -27.936 1.00 75.94 114 VAL A CA 1
ATOM 926 C C . VAL A 1 114 ? 19.806 9.155 -27.878 1.00 75.94 114 VAL A C 1
ATOM 928 O O . VAL A 1 114 ? 20.351 9.635 -28.874 1.00 75.94 114 VAL A O 1
ATOM 931 N N . SER A 1 115 ? 20.488 8.942 -26.749 1.00 75.44 115 SER A N 1
ATOM 932 C CA . SER 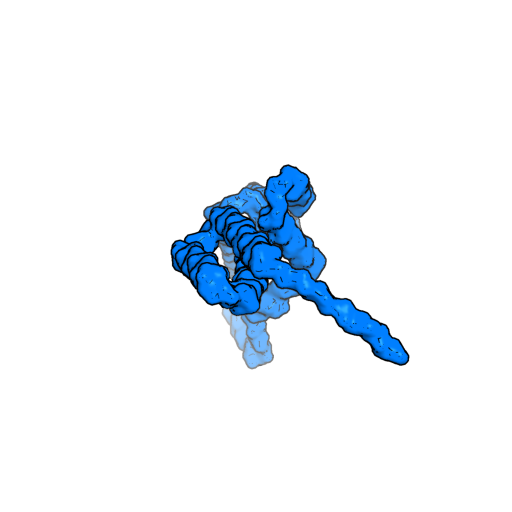A 1 115 ? 21.917 9.246 -26.619 1.00 75.44 115 SER A CA 1
ATOM 933 C C . SER A 1 115 ? 22.796 8.387 -27.542 1.00 75.44 115 SER A C 1
ATOM 935 O O . SER A 1 115 ? 23.774 8.888 -28.099 1.00 75.44 115 SER A O 1
ATOM 937 N N . VAL A 1 116 ? 22.435 7.116 -27.749 1.00 73.81 116 VAL A N 1
ATOM 938 C CA . VAL A 1 116 ? 23.137 6.190 -28.650 1.00 73.81 116 VAL A CA 1
ATOM 939 C C . VAL A 1 116 ? 22.894 6.567 -30.112 1.00 73.81 116 VAL A C 1
ATOM 941 O O . VAL A 1 116 ? 23.855 6.657 -30.877 1.00 73.81 116 VAL A O 1
ATOM 944 N N . PHE A 1 117 ? 21.649 6.874 -30.491 1.00 74.00 117 PHE A N 1
ATOM 945 C CA . PHE A 1 117 ? 21.307 7.356 -31.835 1.00 74.00 117 PHE A CA 1
ATOM 946 C C . PHE A 1 117 ? 22.052 8.658 -32.175 1.00 74.00 117 PHE A C 1
ATOM 948 O O . PHE A 1 117 ? 22.632 8.761 -33.257 1.00 74.00 117 PHE A O 1
ATOM 955 N N . ASN A 1 118 ? 22.138 9.600 -31.225 1.00 74.44 118 ASN A N 1
ATOM 956 C CA . ASN A 1 118 ? 22.914 10.837 -31.374 1.00 74.44 118 ASN A CA 1
ATOM 957 C C . ASN A 1 118 ? 24.415 10.583 -31.558 1.00 74.44 118 ASN A C 1
ATOM 959 O O . ASN A 1 118 ? 25.036 11.184 -32.429 1.00 74.44 118 ASN A O 1
ATOM 963 N N . LYS A 1 119 ? 25.016 9.689 -30.762 1.00 73.88 119 LYS A N 1
ATOM 964 C CA . LYS A 1 119 ? 26.452 9.368 -30.877 1.00 73.88 119 LYS A CA 1
ATOM 965 C C . LYS A 1 119 ? 26.813 8.745 -32.224 1.00 73.88 119 LYS A C 1
ATOM 967 O O . LYS A 1 119 ? 27.922 8.949 -32.707 1.00 73.88 119 LYS A O 1
ATOM 972 N N . ASN A 1 120 ? 25.880 8.011 -32.821 1.00 69.25 120 ASN A N 1
ATOM 973 C CA . ASN A 1 120 ? 26.090 7.294 -34.072 1.00 69.25 120 ASN A CA 1
ATOM 974 C C . ASN A 1 120 ? 25.564 8.050 -35.308 1.00 69.25 120 ASN A C 1
ATOM 976 O O . ASN A 1 120 ? 25.607 7.499 -36.404 1.00 69.25 120 ASN A O 1
ATOM 980 N N . ASN A 1 121 ? 25.109 9.306 -35.154 1.00 65.31 121 ASN A N 1
ATOM 981 C CA . ASN A 1 121 ? 24.547 10.152 -36.220 1.00 65.31 121 ASN A CA 1
ATOM 982 C C . ASN A 1 121 ? 23.397 9.497 -37.014 1.00 65.31 121 ASN A C 1
ATOM 984 O O . ASN A 1 121 ? 23.216 9.771 -38.202 1.00 65.31 121 ASN A O 1
ATOM 988 N N . TYR A 1 122 ? 22.608 8.638 -36.370 1.00 68.56 122 TYR A N 1
ATOM 989 C CA . TYR A 1 122 ? 21.410 8.064 -36.980 1.00 68.56 122 TYR A CA 1
ATOM 990 C C . TYR A 1 122 ? 20.209 9.011 -36.808 1.00 68.56 122 TYR A C 1
ATOM 992 O O . TYR A 1 122 ? 20.126 9.716 -35.797 1.00 68.56 122 TYR A O 1
ATOM 1000 N N . PRO A 1 123 ? 19.257 9.044 -37.762 1.00 62.22 123 PRO A N 1
ATOM 1001 C CA . PRO A 1 123 ? 18.051 9.850 -37.620 1.00 62.22 123 PRO A CA 1
ATOM 1002 C C . PRO A 1 123 ? 17.229 9.342 -36.432 1.00 62.22 123 PRO A C 1
ATOM 1004 O O . PRO A 1 123 ? 16.835 8.180 -36.396 1.00 62.22 123 PRO A O 1
ATOM 1007 N N . ILE A 1 124 ? 16.976 10.215 -35.455 1.00 65.56 124 ILE A N 1
ATOM 1008 C CA . ILE A 1 124 ? 16.175 9.881 -34.274 1.00 65.56 124 ILE A CA 1
ATOM 1009 C C . ILE A 1 124 ? 14.697 9.792 -34.686 1.00 65.56 124 ILE A C 1
ATOM 1011 O O . ILE A 1 124 ? 14.151 10.787 -35.170 1.00 65.56 124 ILE A O 1
ATOM 1015 N N . PRO A 1 125 ? 14.013 8.657 -34.461 1.00 68.69 125 PRO A N 1
ATOM 1016 C CA . PRO A 1 125 ? 12.569 8.574 -34.637 1.00 68.69 125 PRO A CA 1
ATOM 1017 C C . PRO A 1 125 ? 11.840 9.578 -33.732 1.00 68.69 125 PRO A C 1
ATOM 1019 O O . PRO A 1 125 ? 12.031 9.582 -32.514 1.00 68.69 125 PRO A O 1
ATOM 1022 N N . ASN A 1 126 ? 10.954 10.402 -34.305 1.00 65.12 126 ASN A N 1
ATOM 1023 C CA . ASN A 1 126 ? 10.140 11.373 -33.552 1.00 65.12 126 ASN A CA 1
ATOM 1024 C C . ASN A 1 126 ? 9.285 10.714 -32.453 1.00 65.12 126 ASN A C 1
ATOM 1026 O O . ASN A 1 126 ? 8.922 11.355 -31.469 1.00 65.12 126 ASN A O 1
ATOM 1030 N N . GLU A 1 127 ? 8.973 9.430 -32.608 1.00 67.94 127 GLU A N 1
ATOM 1031 C CA . GLU A 1 127 ? 8.246 8.630 -31.623 1.00 67.94 127 GLU A CA 1
ATOM 1032 C C . GLU A 1 127 ? 9.065 8.413 -30.342 1.00 67.94 127 GLU A C 1
ATOM 1034 O O . GLU A 1 127 ? 8.507 8.545 -29.258 1.00 67.94 127 GLU A O 1
ATOM 1039 N N . LEU A 1 128 ? 10.393 8.242 -30.420 1.00 67.31 128 LEU A N 1
ATOM 1040 C CA . LEU A 1 128 ? 11.252 8.151 -29.227 1.00 67.31 128 LEU A CA 1
ATOM 1041 C C . LEU A 1 128 ? 11.268 9.455 -28.423 1.00 67.31 128 LEU A C 1
ATOM 1043 O O . LEU A 1 128 ? 11.242 9.426 -27.195 1.00 67.31 128 LEU A O 1
ATOM 1047 N N . GLN A 1 129 ? 11.268 10.607 -29.097 1.00 65.19 129 GLN A N 1
ATOM 1048 C CA . GLN A 1 129 ? 11.208 11.904 -28.413 1.00 65.19 129 GLN A CA 1
ATOM 1049 C C . GLN A 1 129 ? 9.855 12.123 -27.729 1.00 65.19 129 GLN A C 1
ATOM 1051 O O . GLN A 1 129 ? 9.799 12.642 -26.615 1.00 65.19 129 GLN A O 1
ATOM 1056 N N . LYS A 1 130 ? 8.762 11.676 -28.360 1.00 67.69 130 LYS A N 1
ATOM 1057 C CA . LYS A 1 130 ? 7.430 11.697 -27.744 1.00 67.69 130 LYS A CA 1
ATOM 1058 C C . LYS A 1 130 ? 7.359 10.779 -26.527 1.00 67.69 130 LYS A C 1
ATOM 1060 O O . LYS A 1 130 ? 6.786 11.182 -25.522 1.00 67.69 130 LYS A O 1
ATOM 1065 N N . ILE A 1 131 ? 7.980 9.602 -26.579 1.00 67.81 131 ILE A N 1
ATOM 1066 C CA . ILE A 1 131 ? 8.055 8.658 -25.455 1.00 67.81 131 ILE A CA 1
ATOM 1067 C C . ILE A 1 131 ? 8.780 9.299 -24.264 1.00 67.81 131 ILE A C 1
ATOM 1069 O O . ILE A 1 131 ? 8.226 9.341 -23.171 1.00 67.81 131 ILE A O 1
ATOM 1073 N N . VAL A 1 132 ? 9.954 9.905 -24.465 1.00 65.50 132 VAL A N 1
ATOM 1074 C CA . VAL A 1 132 ? 10.701 10.573 -23.376 1.00 65.50 132 VAL A CA 1
ATOM 1075 C C . VAL A 1 132 ? 9.870 11.659 -22.674 1.00 65.50 132 VAL A C 1
ATOM 1077 O O . VAL A 1 132 ? 9.948 11.800 -21.454 1.00 65.50 132 VAL A O 1
ATOM 1080 N N . LEU A 1 133 ? 9.055 12.402 -23.429 1.00 65.00 133 LEU A N 1
ATOM 1081 C CA . LEU A 1 133 ? 8.234 13.497 -22.903 1.00 65.00 133 LEU A CA 1
ATOM 1082 C C . LEU A 1 133 ? 6.895 13.043 -22.298 1.00 65.00 133 LEU A C 1
ATOM 1084 O O . LEU A 1 133 ? 6.375 13.721 -21.417 1.00 65.00 133 LEU A O 1
ATOM 1088 N N . SER A 1 134 ? 6.323 11.925 -22.757 1.00 66.81 134 SER A N 1
ATOM 1089 C CA . SER A 1 134 ? 4.961 11.502 -22.380 1.00 66.81 134 SER A CA 1
ATOM 1090 C C . SER A 1 134 ? 4.899 10.305 -21.429 1.00 66.81 134 SER A C 1
ATOM 1092 O O . SER A 1 134 ? 3.897 10.157 -20.738 1.00 66.81 134 SER A O 1
ATOM 1094 N N . VAL A 1 135 ? 5.961 9.500 -21.305 1.00 64.19 135 VAL A N 1
ATOM 1095 C CA . VAL A 1 135 ? 5.977 8.265 -20.486 1.00 64.19 135 VAL A CA 1
ATOM 1096 C C . VAL A 1 135 ? 5.649 8.493 -19.007 1.00 64.19 135 VAL A C 1
ATOM 1098 O O . VAL A 1 135 ? 5.128 7.594 -18.350 1.00 64.19 135 VAL A O 1
ATOM 1101 N N . LEU A 1 136 ? 5.919 9.682 -18.463 1.00 60.12 136 LEU A N 1
ATOM 1102 C CA . LEU A 1 136 ? 5.618 9.984 -17.059 1.00 60.12 136 LEU A CA 1
ATOM 1103 C C . LEU A 1 136 ? 4.128 10.239 -16.791 1.00 60.12 136 LEU A C 1
ATOM 1105 O O . LEU A 1 136 ? 3.687 10.012 -15.667 1.00 60.12 136 LEU A O 1
ATOM 1109 N N . ASN A 1 137 ? 3.370 10.650 -17.811 1.00 62.69 137 ASN A N 1
ATOM 1110 C CA . ASN A 1 137 ? 1.939 10.963 -17.721 1.00 62.69 137 ASN A CA 1
ATOM 1111 C C . ASN A 1 137 ? 1.063 9.969 -18.503 1.00 62.69 137 ASN A C 1
ATOM 1113 O O . ASN A 1 137 ? -0.136 10.190 -18.632 1.00 62.69 137 ASN A O 1
ATOM 1117 N N . ALA A 1 138 ? 1.664 8.929 -19.082 1.00 61.66 138 ALA A N 1
ATOM 1118 C CA . ALA A 1 138 ? 0.980 7.978 -19.943 1.00 61.66 138 ALA A CA 1
ATOM 1119 C C . ALA A 1 138 ? 0.160 6.960 -19.139 1.00 61.66 138 ALA A C 1
ATOM 1121 O O . ALA A 1 138 ? 0.612 6.473 -18.095 1.00 61.66 138 ALA A O 1
ATOM 1122 N N . ASP A 1 139 ? -1.014 6.617 -19.669 1.00 62.41 139 ASP A N 1
ATOM 1123 C CA . ASP A 1 139 ? -1.890 5.586 -19.116 1.00 62.41 139 ASP A CA 1
ATOM 1124 C C . ASP A 1 139 ? -1.260 4.187 -19.244 1.00 62.41 139 ASP A C 1
ATOM 1126 O O . ASP A 1 139 ? -0.352 3.943 -20.041 1.00 62.41 139 ASP A O 1
ATOM 1130 N N . GLU A 1 140 ? -1.745 3.233 -18.448 1.00 60.28 140 GLU A N 1
ATOM 1131 C CA . GLU A 1 140 ? -1.181 1.878 -18.361 1.00 60.28 140 GLU A CA 1
ATOM 1132 C C . GLU A 1 140 ? -1.192 1.130 -19.712 1.00 60.28 140 GLU A C 1
ATOM 1134 O O . GLU A 1 140 ? -0.265 0.375 -20.016 1.00 60.28 140 GLU A O 1
ATOM 1139 N N . SER A 1 141 ? -2.181 1.408 -20.571 1.00 61.44 141 SER A N 1
ATOM 1140 C CA . SER A 1 141 ? -2.240 0.901 -21.949 1.00 61.44 141 SER A CA 1
ATOM 1141 C C . SER A 1 141 ? -1.090 1.412 -22.814 1.00 61.44 141 SER A C 1
ATOM 1143 O O . SER A 1 141 ? -0.502 0.656 -23.589 1.00 61.44 141 SER A O 1
ATOM 1145 N N . ASP A 1 142 ? -0.742 2.684 -22.654 1.00 66.88 142 ASP A N 1
ATOM 1146 C CA . ASP A 1 142 ? 0.271 3.358 -23.457 1.00 66.88 142 ASP A CA 1
ATOM 1147 C C . ASP A 1 142 ? 1.669 2.914 -23.023 1.00 66.88 142 ASP A C 1
ATOM 1149 O O . ASP A 1 142 ? 2.559 2.751 -23.856 1.00 66.88 142 ASP A O 1
ATOM 1153 N N . LEU A 1 143 ? 1.854 2.606 -21.733 1.00 65.31 143 LEU A N 1
ATOM 1154 C CA . LEU A 1 143 ? 3.104 2.045 -21.214 1.00 65.31 143 LEU A CA 1
ATOM 1155 C C . LEU A 1 143 ? 3.451 0.693 -21.845 1.00 65.31 143 LEU A C 1
ATOM 1157 O O . LEU A 1 143 ? 4.626 0.451 -22.133 1.00 65.31 143 LEU A O 1
ATOM 1161 N N . SER A 1 144 ? 2.460 -0.171 -22.091 1.00 69.44 144 SER A N 1
ATOM 1162 C CA . SER A 1 144 ? 2.693 -1.444 -22.788 1.00 69.44 144 SER A CA 1
ATOM 1163 C C . SER A 1 144 ? 3.133 -1.207 -24.231 1.00 69.44 144 SER A C 1
ATOM 1165 O O . SER A 1 144 ? 4.119 -1.790 -24.673 1.00 69.44 144 SER A O 1
ATOM 1167 N N . ILE A 1 145 ? 2.457 -0.296 -24.937 1.00 73.44 145 ILE A N 1
ATOM 1168 C CA . ILE A 1 145 ? 2.781 0.057 -26.327 1.00 73.44 145 ILE A CA 1
ATOM 1169 C C . ILE A 1 145 ? 4.197 0.641 -26.417 1.00 73.44 145 ILE A C 1
ATOM 1171 O O . ILE A 1 145 ? 4.970 0.273 -27.301 1.00 73.44 145 ILE A O 1
ATOM 1175 N N . TYR A 1 146 ? 4.572 1.517 -25.482 1.00 71.25 146 TYR A N 1
ATOM 1176 C CA . TYR A 1 146 ? 5.910 2.102 -25.442 1.00 71.25 146 TYR A CA 1
ATOM 1177 C C . TYR A 1 146 ? 6.993 1.079 -25.131 1.00 71.25 146 TYR A C 1
ATOM 1179 O O . TYR A 1 146 ? 8.072 1.146 -25.719 1.00 71.25 146 TYR A O 1
ATOM 1187 N N . LYS A 1 147 ? 6.720 0.119 -24.245 1.00 74.06 147 LYS A N 1
ATOM 1188 C CA . LYS A 1 147 ? 7.653 -0.970 -23.963 1.00 74.06 147 LYS A CA 1
ATOM 1189 C C . LYS A 1 147 ? 7.882 -1.837 -25.201 1.00 74.06 147 LYS A C 1
ATOM 1191 O O . LYS A 1 147 ? 9.032 -2.041 -25.576 1.00 74.06 147 LYS A O 1
ATOM 1196 N N . ASP A 1 148 ? 6.811 -2.253 -25.871 1.00 75.69 148 ASP A N 1
ATOM 1197 C CA . ASP A 1 148 ? 6.899 -3.069 -27.086 1.00 75.69 148 ASP A CA 1
ATOM 1198 C C . ASP A 1 148 ? 7.633 -2.318 -28.209 1.00 75.69 148 ASP A C 1
ATOM 1200 O O . ASP A 1 148 ? 8.449 -2.890 -28.932 1.00 75.69 148 ASP A O 1
ATOM 1204 N N . PHE A 1 149 ? 7.403 -1.009 -28.338 1.00 75.88 149 PHE A N 1
ATOM 1205 C CA . PHE A 1 149 ? 8.116 -0.165 -29.295 1.00 75.88 149 PHE A CA 1
ATOM 1206 C C . PHE A 1 149 ? 9.618 -0.056 -28.988 1.00 75.88 149 PHE A C 1
ATOM 1208 O O . PHE A 1 149 ? 10.444 -0.185 -29.893 1.00 75.88 149 PHE A O 1
ATOM 1215 N N . LEU A 1 150 ? 9.989 0.144 -27.719 1.00 72.50 150 LEU A N 1
ATOM 1216 C CA . LEU A 1 150 ? 11.391 0.187 -27.294 1.00 72.50 150 LEU A CA 1
ATOM 1217 C C . LEU A 1 150 ? 12.083 -1.162 -27.511 1.00 72.50 150 LEU A C 1
ATOM 1219 O O . LEU A 1 150 ? 13.198 -1.191 -28.031 1.00 72.50 150 LEU A O 1
ATOM 1223 N N . ASP A 1 151 ? 11.415 -2.269 -27.186 1.00 76.88 151 ASP A N 1
ATOM 1224 C CA . ASP A 1 151 ? 11.939 -3.619 -27.398 1.00 76.88 151 ASP A CA 1
ATOM 1225 C C . ASP A 1 151 ? 12.132 -3.912 -28.901 1.00 76.88 151 ASP A C 1
ATOM 1227 O O . ASP A 1 151 ? 13.169 -4.453 -29.297 1.00 76.88 151 ASP A O 1
ATOM 1231 N N . ASN A 1 152 ? 11.211 -3.469 -29.766 1.00 75.81 152 ASN A N 1
ATOM 1232 C CA . ASN A 1 152 ? 11.354 -3.555 -31.227 1.00 75.81 152 ASN A CA 1
ATOM 1233 C C . ASN A 1 152 ? 12.533 -2.722 -31.764 1.00 75.81 152 ASN A C 1
ATOM 1235 O O . ASN A 1 152 ? 13.261 -3.166 -32.649 1.00 75.81 152 ASN A O 1
ATOM 1239 N N . ILE A 1 153 ? 12.772 -1.525 -31.224 1.00 73.00 153 ILE A N 1
ATOM 1240 C CA . ILE A 1 153 ? 13.936 -0.712 -31.613 1.00 73.00 153 ILE A CA 1
ATOM 1241 C C . ILE A 1 153 ? 15.239 -1.367 -31.161 1.00 73.00 153 ILE A C 1
ATOM 1243 O O . ILE A 1 153 ? 16.193 -1.421 -31.935 1.00 73.00 153 ILE A O 1
ATOM 1247 N N . ILE A 1 154 ? 15.292 -1.874 -29.928 1.00 71.69 154 ILE A N 1
ATOM 1248 C CA . ILE A 1 154 ? 16.481 -2.543 -29.392 1.00 71.69 154 ILE A CA 1
ATOM 1249 C C . ILE A 1 154 ? 16.797 -3.790 -30.219 1.00 71.69 154 ILE A C 1
ATOM 1251 O O . ILE A 1 154 ? 17.941 -3.982 -30.623 1.00 71.69 154 ILE A O 1
ATOM 1255 N N . THR A 1 155 ? 15.794 -4.623 -30.497 1.00 72.38 155 THR A N 1
ATOM 1256 C CA . THR A 1 155 ? 15.967 -5.841 -31.302 1.00 72.38 155 THR A CA 1
ATOM 1257 C C . THR A 1 155 ? 16.415 -5.526 -32.721 1.00 72.38 155 THR A C 1
ATOM 1259 O O . THR A 1 155 ? 17.388 -6.133 -33.166 1.00 72.38 155 THR A O 1
ATOM 1262 N N . ASN A 1 156 ? 15.804 -4.545 -33.391 1.00 70.69 156 ASN A N 1
ATOM 1263 C CA . ASN A 1 156 ? 16.220 -4.109 -34.727 1.00 70.69 156 ASN A CA 1
ATOM 1264 C C . ASN A 1 156 ? 17.644 -3.539 -34.731 1.00 70.69 156 ASN A C 1
ATOM 1266 O O . ASN A 1 156 ? 18.442 -3.890 -35.589 1.00 70.69 156 ASN A O 1
ATOM 1270 N N . TYR A 1 157 ? 18.012 -2.733 -33.734 1.00 66.06 157 TYR A N 1
ATOM 1271 C CA . TYR A 1 157 ? 19.358 -2.165 -33.637 1.00 66.06 157 TYR A CA 1
ATOM 1272 C C . TYR A 1 157 ? 20.429 -3.227 -33.328 1.00 66.06 157 TYR A C 1
ATOM 1274 O O . TYR A 1 157 ? 21.528 -3.200 -33.883 1.00 66.06 157 TYR A O 1
ATOM 1282 N N . LEU A 1 158 ? 20.120 -4.197 -32.460 1.00 61.56 158 LEU A N 1
ATOM 1283 C CA . LEU A 1 158 ? 21.010 -5.326 -32.169 1.00 61.56 158 LEU A CA 1
ATOM 1284 C C . LEU A 1 158 ? 21.141 -6.275 -33.367 1.00 61.56 158 LEU A C 1
ATOM 1286 O O . LEU A 1 158 ? 22.227 -6.807 -33.595 1.00 61.56 158 LEU A O 1
ATOM 1290 N N . THR A 1 159 ? 20.074 -6.466 -34.148 1.00 57.06 159 THR A N 1
ATOM 1291 C CA . THR A 1 159 ? 20.130 -7.262 -35.384 1.00 57.06 159 THR A CA 1
ATOM 1292 C C . THR A 1 159 ? 20.860 -6.532 -36.505 1.00 57.06 159 THR A C 1
ATOM 1294 O O . THR A 1 159 ? 21.689 -7.162 -37.147 1.00 57.06 159 THR A O 1
ATOM 1297 N N . GLU A 1 160 ? 20.701 -5.217 -36.675 1.00 53.81 160 GLU A N 1
ATOM 1298 C CA . GLU A 1 160 ? 21.524 -4.420 -37.605 1.00 53.81 160 GLU A CA 1
ATOM 1299 C C . GLU A 1 160 ? 23.008 -4.405 -37.205 1.00 53.81 160 GLU A C 1
ATOM 1301 O O . GLU A 1 160 ? 23.894 -4.459 -38.060 1.00 53.81 160 GLU A O 1
ATOM 1306 N N . ALA A 1 161 ? 23.315 -4.395 -35.902 1.00 50.66 161 ALA A N 1
ATOM 1307 C CA . ALA A 1 161 ? 24.686 -4.555 -35.421 1.00 50.66 161 ALA A CA 1
ATOM 1308 C C . ALA A 1 161 ? 25.247 -5.966 -35.696 1.00 50.66 161 ALA A C 1
ATOM 1310 O O . ALA A 1 161 ? 26.452 -6.107 -35.937 1.00 50.66 161 ALA A O 1
ATOM 1311 N N . ALA A 1 162 ? 24.385 -6.991 -35.683 1.00 49.34 162 ALA A N 1
ATOM 1312 C CA . ALA A 1 162 ? 24.719 -8.371 -36.037 1.00 49.34 162 ALA A CA 1
ATOM 1313 C C . ALA A 1 162 ? 24.796 -8.597 -37.559 1.00 49.34 162 ALA A C 1
ATOM 1315 O O . ALA A 1 162 ? 25.520 -9.489 -38.001 1.00 49.34 162 ALA A O 1
ATOM 1316 N N . ASP A 1 163 ? 24.163 -7.736 -38.361 1.00 46.78 163 ASP A N 1
ATOM 1317 C CA . ASP A 1 163 ? 24.192 -7.757 -39.830 1.00 46.78 163 ASP A CA 1
ATOM 1318 C C . ASP A 1 163 ? 25.504 -7.216 -40.426 1.00 46.78 163 ASP A C 1
ATOM 1320 O O . ASP A 1 163 ? 25.631 -6.907 -41.615 1.00 46.78 163 ASP A O 1
ATOM 1324 N N . LYS A 1 164 ? 26.570 -7.218 -39.617 1.00 47.78 164 LYS A N 1
ATOM 1325 C CA . LYS A 1 164 ? 27.945 -7.285 -40.109 1.00 47.78 164 LYS A CA 1
ATOM 1326 C C . LYS A 1 164 ? 28.219 -8.686 -40.652 1.00 47.78 164 LYS A C 1
ATOM 1328 O O . LYS A 1 164 ? 29.036 -9.449 -40.137 1.00 47.78 164 LYS A O 1
ATOM 1333 N N . ASN A 1 165 ? 27.593 -8.971 -41.787 1.00 49.78 165 ASN A N 1
ATOM 1334 C CA . ASN A 1 165 ? 28.159 -9.806 -42.831 1.00 49.78 165 ASN A CA 1
ATOM 1335 C C . ASN A 1 165 ? 29.633 -9.429 -43.049 1.00 49.78 165 ASN A C 1
ATOM 1337 O O . ASN A 1 165 ? 29.927 -8.487 -43.784 1.00 49.78 165 ASN A O 1
ATOM 1341 N N . LYS A 1 166 ? 30.549 -10.138 -42.371 1.00 52.28 166 LYS A N 1
ATOM 1342 C CA . LYS A 1 166 ? 31.976 -10.277 -42.722 1.00 52.28 166 LYS A CA 1
ATOM 1343 C C . LYS A 1 166 ? 32.768 -11.278 -41.867 1.00 52.28 166 LYS A C 1
ATOM 1345 O O . LYS A 1 166 ? 33.990 -11.240 -41.920 1.00 52.28 166 LYS A O 1
ATOM 1350 N N . LEU A 1 167 ? 32.137 -12.190 -41.121 1.00 55.88 167 LEU A N 1
ATOM 1351 C CA . LEU A 1 167 ? 32.893 -13.300 -40.527 1.00 55.88 167 LEU A CA 1
ATOM 1352 C C . LEU A 1 167 ? 33.094 -14.404 -41.568 1.00 55.88 167 LEU A C 1
ATOM 1354 O O . LEU A 1 167 ? 32.171 -15.154 -41.890 1.00 55.88 167 LEU A O 1
ATOM 1358 N N . THR A 1 168 ? 34.308 -14.477 -42.113 1.00 68.12 168 THR A N 1
ATOM 1359 C CA . THR A 1 168 ? 34.751 -15.598 -42.950 1.00 68.12 168 THR A CA 1
ATOM 1360 C C . THR A 1 168 ? 34.774 -16.891 -42.131 1.00 68.12 168 THR A C 1
ATOM 1362 O O . THR A 1 168 ? 34.895 -16.865 -40.905 1.00 68.12 168 THR A O 1
ATOM 1365 N N . SER A 1 169 ? 34.656 -18.047 -42.791 1.00 61.72 169 SER A N 1
ATOM 1366 C CA . SER A 1 169 ? 34.647 -19.365 -42.132 1.00 61.72 169 SER A CA 1
ATOM 1367 C C . SER A 1 169 ? 35.832 -19.565 -41.177 1.00 61.72 169 SER A C 1
ATOM 1369 O O . SER A 1 169 ? 35.631 -20.017 -40.055 1.00 61.72 169 SER A O 1
ATOM 1371 N N . GLY A 1 170 ? 37.032 -19.114 -41.561 1.00 66.25 170 GLY A N 1
ATOM 1372 C CA . GLY A 1 170 ? 38.226 -19.191 -40.710 1.00 66.25 170 GLY A CA 1
ATOM 1373 C C . GLY A 1 170 ? 38.183 -18.298 -39.462 1.00 66.25 170 GLY A C 1
ATOM 1374 O O . GLY A 1 170 ? 38.762 -18.645 -38.439 1.00 66.25 170 GLY A O 1
ATOM 1375 N N . GLN A 1 171 ? 37.462 -17.173 -39.492 1.00 67.19 171 GLN A N 1
ATOM 1376 C CA . GLN A 1 171 ? 37.266 -16.336 -38.302 1.00 67.19 171 GLN A CA 1
ATOM 1377 C C . GLN A 1 171 ? 36.250 -16.949 -37.333 1.00 67.19 171 GLN A C 1
ATOM 1379 O O . GLN A 1 171 ? 36.363 -16.736 -36.130 1.00 67.19 171 GLN A O 1
ATOM 1384 N N . ARG A 1 172 ? 35.286 -17.736 -37.835 1.00 66.69 172 ARG A N 1
ATOM 1385 C CA . ARG A 1 172 ? 34.371 -18.504 -36.977 1.00 66.69 172 ARG A CA 1
ATOM 1386 C C . ARG A 1 172 ? 35.098 -19.638 -36.264 1.00 66.69 172 ARG A C 1
ATOM 1388 O O . ARG A 1 172 ? 34.895 -19.787 -35.069 1.00 66.69 172 ARG A O 1
ATOM 1395 N N . GLU A 1 173 ? 35.971 -20.367 -36.961 1.00 70.12 173 GLU A N 1
ATOM 1396 C CA . GLU A 1 173 ? 36.787 -21.427 -36.348 1.00 70.12 173 GLU A CA 1
ATOM 1397 C C . GLU A 1 173 ? 37.754 -20.876 -35.287 1.00 70.12 173 GLU A C 1
ATOM 1399 O O . GLU A 1 173 ? 37.834 -21.417 -34.183 1.00 70.12 173 GLU A O 1
ATOM 1404 N N . LEU A 1 174 ? 38.420 -19.749 -35.567 1.00 71.88 174 LEU A N 1
ATOM 1405 C CA . LEU A 1 174 ? 39.269 -19.066 -34.582 1.00 71.88 174 LEU A CA 1
ATOM 1406 C C . LEU A 1 174 ? 38.474 -18.547 -33.381 1.00 71.88 174 LEU A C 1
ATOM 1408 O O . LEU A 1 174 ? 38.927 -18.687 -32.249 1.00 71.88 174 LEU A O 1
ATOM 1412 N N . ALA A 1 175 ? 37.281 -17.988 -33.605 1.00 68.56 175 ALA A N 1
ATOM 1413 C CA . ALA A 1 175 ? 36.408 -17.572 -32.514 1.00 68.56 175 ALA A CA 1
ATOM 1414 C C . ALA A 1 175 ? 35.989 -18.773 -31.657 1.00 68.56 175 ALA A C 1
ATOM 1416 O O . ALA A 1 175 ? 36.087 -18.695 -30.439 1.00 68.56 175 ALA A O 1
ATOM 1417 N N . THR A 1 176 ? 35.602 -19.903 -32.262 1.00 67.62 176 THR A N 1
ATOM 1418 C CA . THR A 1 176 ? 35.249 -21.120 -31.509 1.00 67.62 176 THR A CA 1
ATOM 1419 C C . THR A 1 176 ? 36.419 -21.683 -30.706 1.00 67.62 176 THR A C 1
ATOM 1421 O O . THR A 1 176 ? 36.204 -22.128 -29.588 1.00 67.62 176 THR A O 1
ATOM 1424 N N . GLN A 1 177 ? 37.654 -21.592 -31.214 1.00 69.50 177 GLN A N 1
ATOM 1425 C CA . GLN A 1 177 ? 38.852 -22.012 -30.476 1.00 69.50 177 GLN A CA 1
ATOM 1426 C C . GLN A 1 177 ? 39.214 -21.063 -29.325 1.00 69.50 177 GLN A C 1
ATOM 1428 O O . GLN A 1 177 ? 39.693 -21.514 -28.290 1.00 69.50 177 GLN A O 1
ATOM 1433 N N . LEU A 1 178 ? 38.971 -19.756 -29.471 1.00 69.31 178 LEU A N 1
ATOM 1434 C CA . LEU A 1 178 ? 39.119 -18.793 -28.372 1.00 69.31 178 LEU A CA 1
ATOM 1435 C C . LEU A 1 178 ? 38.007 -18.926 -27.317 1.00 69.31 178 LEU A C 1
ATOM 1437 O O . LEU A 1 178 ? 38.236 -18.633 -26.147 1.00 69.31 178 LEU A O 1
ATOM 1441 N N . LEU A 1 179 ? 36.820 -19.390 -27.717 1.00 64.12 179 LEU A N 1
ATOM 1442 C CA . LEU A 1 179 ? 35.646 -19.538 -26.849 1.00 64.12 179 LEU A CA 1
ATOM 1443 C C . LEU A 1 179 ? 35.731 -20.733 -25.880 1.00 64.12 179 LEU A C 1
ATOM 1445 O O . LEU A 1 179 ? 34.993 -20.744 -24.899 1.00 64.12 179 LEU A O 1
ATOM 1449 N N . GLU A 1 180 ? 36.622 -21.710 -26.089 1.00 59.38 180 GLU A N 1
ATOM 1450 C CA . GLU A 1 180 ? 36.734 -22.918 -25.242 1.00 59.38 180 GLU A CA 1
ATOM 1451 C C . GLU A 1 180 ? 37.237 -22.663 -23.799 1.00 59.38 180 GLU A C 1
ATOM 1453 O O . GLU A 1 180 ? 37.316 -23.601 -23.006 1.00 59.38 180 GLU A O 1
ATOM 1458 N N . GLY A 1 181 ? 37.534 -21.414 -23.414 1.00 58.69 181 GLY A N 1
ATOM 1459 C CA . GLY A 1 181 ? 38.019 -21.063 -22.069 1.00 58.69 181 GLY A CA 1
ATOM 1460 C C . GLY A 1 181 ? 37.318 -19.900 -21.358 1.00 58.69 181 GLY A C 1
ATOM 1461 O O . GLY A 1 181 ? 37.623 -19.651 -20.192 1.00 58.69 181 GLY A O 1
ATOM 1462 N N . GLU A 1 182 ? 36.393 -19.185 -22.004 1.00 57.88 182 GLU A N 1
ATOM 1463 C CA . GLU A 1 182 ? 35.775 -17.980 -21.435 1.00 57.88 182 GLU A CA 1
ATOM 1464 C C . GLU A 1 182 ? 34.321 -18.235 -21.020 1.00 57.88 182 GLU A C 1
ATOM 1466 O O . GLU A 1 182 ? 33.435 -18.483 -21.841 1.00 57.88 182 GLU A O 1
ATOM 1471 N N . SER A 1 183 ? 34.062 -18.153 -19.712 1.00 55.09 183 SER A N 1
ATOM 1472 C CA . SER A 1 183 ? 32.719 -18.263 -19.145 1.00 55.09 183 SER A CA 1
ATOM 1473 C C . SER A 1 183 ? 31.825 -17.168 -19.721 1.00 55.09 183 SER A C 1
ATOM 1475 O O . SER A 1 183 ? 32.054 -15.983 -19.475 1.00 55.09 183 SER A O 1
ATOM 1477 N N . HIS A 1 184 ? 30.798 -17.556 -20.474 1.00 56.91 184 HIS A N 1
ATOM 1478 C CA . HIS A 1 184 ? 29.821 -16.616 -21.003 1.00 56.91 184 HIS A CA 1
ATOM 1479 C C . HIS A 1 184 ? 29.061 -15.967 -19.845 1.00 56.91 184 HIS A C 1
ATOM 1481 O O . HIS A 1 184 ? 28.223 -16.605 -19.211 1.00 56.91 184 HIS A O 1
ATOM 1487 N N . GLN A 1 185 ? 29.316 -14.686 -19.583 1.00 55.81 185 GLN A N 1
ATOM 1488 C CA . GLN A 1 185 ? 28.319 -13.869 -18.907 1.00 55.81 185 GLN A CA 1
ATOM 1489 C C . GLN A 1 185 ? 27.187 -13.653 -19.909 1.00 55.81 185 GLN A C 1
ATOM 1491 O O . GLN A 1 185 ? 27.322 -12.900 -20.873 1.00 55.81 185 GLN A O 1
ATOM 1496 N N . ASN A 1 186 ? 26.082 -14.371 -19.717 1.00 61.62 186 ASN A N 1
ATOM 1497 C CA . ASN A 1 186 ? 24.873 -14.124 -20.481 1.00 61.62 186 ASN A CA 1
ATOM 1498 C C . ASN A 1 186 ? 24.435 -12.675 -20.221 1.00 61.62 186 ASN A C 1
ATOM 1500 O O . ASN A 1 186 ? 24.518 -12.194 -19.090 1.00 61.62 186 ASN A O 1
ATOM 1504 N N . PHE A 1 187 ? 23.945 -11.971 -21.243 1.00 57.12 187 PHE A N 1
ATOM 1505 C CA . PHE A 1 187 ? 23.429 -10.609 -21.077 1.00 57.12 187 PHE A CA 1
ATOM 1506 C C . PHE A 1 187 ? 22.340 -10.549 -19.992 1.00 57.12 187 PHE A C 1
ATOM 1508 O O . PHE A 1 187 ? 22.252 -9.566 -19.261 1.00 57.12 187 PHE A O 1
ATOM 1515 N N . ALA A 1 188 ? 21.564 -11.627 -19.829 1.00 58.06 188 ALA A N 1
ATOM 1516 C CA . ALA A 1 188 ? 20.616 -11.774 -18.727 1.00 58.06 188 ALA A CA 1
ATOM 1517 C C . ALA A 1 188 ? 21.299 -11.760 -17.343 1.00 58.06 188 ALA A C 1
ATOM 1519 O O . ALA A 1 188 ? 20.833 -11.063 -16.445 1.00 58.06 188 ALA A O 1
ATOM 1520 N N . ASP A 1 189 ? 22.429 -12.452 -17.187 1.00 65.56 189 ASP A N 1
ATOM 1521 C CA . ASP A 1 189 ? 23.185 -12.516 -15.929 1.00 65.56 189 ASP A CA 1
ATOM 1522 C C . ASP A 1 189 ? 23.902 -11.191 -15.633 1.00 65.56 189 ASP A C 1
ATOM 1524 O O . ASP A 1 189 ? 23.915 -10.724 -14.493 1.00 65.56 189 ASP A O 1
ATOM 1528 N N . TRP A 1 190 ? 24.432 -10.531 -16.668 1.00 71.38 190 TRP A N 1
ATOM 1529 C CA . TRP A 1 190 ? 25.003 -9.186 -16.564 1.00 71.38 190 TRP A CA 1
ATOM 1530 C C . TRP A 1 190 ? 23.942 -8.145 -16.175 1.00 71.38 190 TRP A C 1
ATOM 1532 O O . TRP A 1 190 ? 24.165 -7.317 -15.291 1.00 71.38 190 TRP A O 1
ATOM 1542 N N . ARG A 1 191 ? 22.745 -8.225 -16.771 1.00 62.69 191 ARG A N 1
ATOM 1543 C CA . ARG A 1 191 ? 21.620 -7.341 -16.444 1.00 62.69 191 ARG A CA 1
ATOM 1544 C C . ARG A 1 191 ? 21.159 -7.523 -15.000 1.00 62.69 191 ARG A C 1
ATOM 1546 O O . ARG A 1 191 ? 20.948 -6.532 -14.312 1.00 62.69 191 ARG A O 1
ATOM 1553 N N . LEU A 1 192 ? 21.064 -8.760 -14.511 1.00 62.88 192 LEU A N 1
ATOM 1554 C CA . LEU A 1 192 ? 20.708 -9.035 -13.112 1.00 62.88 192 LEU A CA 1
ATOM 1555 C C . LEU A 1 192 ? 21.730 -8.465 -12.115 1.00 62.88 192 LEU A C 1
ATOM 1557 O O . LEU A 1 192 ? 21.347 -8.052 -11.020 1.00 62.88 192 LEU A O 1
ATOM 1561 N N . MET A 1 193 ? 23.010 -8.413 -12.494 1.00 59.50 193 MET A N 1
ATOM 1562 C CA . MET A 1 193 ? 24.082 -7.833 -11.677 1.00 59.50 193 MET A CA 1
ATOM 1563 C C . MET A 1 193 ? 24.038 -6.295 -11.651 1.00 59.50 193 MET A C 1
ATOM 1565 O O . MET A 1 193 ? 24.282 -5.707 -10.600 1.00 59.50 193 MET A O 1
ATOM 1569 N N . HIS A 1 194 ? 23.669 -5.641 -12.761 1.00 59.28 194 HIS A N 1
ATOM 1570 C CA . HIS A 1 194 ? 23.736 -4.175 -12.902 1.00 59.28 194 HIS A CA 1
ATOM 1571 C C . HIS A 1 194 ? 22.392 -3.421 -12.839 1.00 59.28 194 HIS A C 1
ATOM 1573 O O . HIS A 1 194 ? 22.397 -2.192 -12.731 1.00 59.28 194 HIS A O 1
ATOM 1579 N N . ASP A 1 195 ? 21.241 -4.107 -12.818 1.00 57.12 195 ASP A N 1
ATOM 1580 C CA . ASP A 1 195 ? 19.905 -3.483 -12.689 1.00 57.12 195 ASP A CA 1
ATOM 1581 C C . ASP A 1 195 ? 19.720 -2.715 -11.359 1.00 57.12 195 ASP A C 1
ATOM 1583 O O . ASP A 1 195 ? 18.815 -1.885 -11.234 1.00 57.12 195 ASP A O 1
ATOM 1587 N N . LYS A 1 196 ? 20.564 -2.977 -10.350 1.00 52.16 196 LYS A N 1
ATOM 1588 C CA . LYS A 1 196 ? 20.536 -2.273 -9.055 1.00 52.16 196 LYS A CA 1
ATOM 1589 C C . LYS A 1 196 ? 21.368 -0.989 -9.029 1.00 52.16 196 LYS A C 1
ATOM 1591 O O . LYS A 1 196 ? 21.038 -0.097 -8.257 1.00 52.16 196 LYS A O 1
ATOM 1596 N N . GLU A 1 197 ? 22.408 -0.876 -9.853 1.00 50.06 197 GLU A N 1
ATOM 1597 C CA . GLU A 1 197 ? 23.349 0.258 -9.813 1.00 50.06 197 GLU A CA 1
ATOM 1598 C C . GLU A 1 197 ? 22.903 1.460 -10.654 1.00 50.06 197 GLU A C 1
ATOM 1600 O O . GLU A 1 197 ? 23.313 2.588 -10.390 1.00 50.06 197 GLU A O 1
ATOM 1605 N N . THR A 1 198 ? 22.057 1.254 -11.665 1.00 52.41 198 THR A N 1
ATOM 1606 C CA . THR A 1 198 ? 21.731 2.306 -12.646 1.00 52.41 198 THR A CA 1
ATOM 1607 C C . THR A 1 198 ? 20.713 3.331 -12.145 1.00 52.41 198 THR A C 1
ATOM 1609 O O . THR A 1 198 ? 20.665 4.449 -12.655 1.00 52.41 198 THR A O 1
ATOM 1612 N N . ILE A 1 199 ? 19.926 3.001 -11.118 1.00 53.56 199 ILE A N 1
ATOM 1613 C CA . ILE A 1 199 ? 18.975 3.931 -10.500 1.00 53.56 199 ILE A CA 1
ATOM 1614 C C . ILE A 1 199 ? 19.603 4.416 -9.196 1.00 53.56 199 ILE A C 1
ATOM 1616 O O . ILE A 1 199 ? 19.470 3.755 -8.169 1.00 53.56 199 ILE A O 1
ATOM 1620 N N . ALA A 1 200 ? 20.306 5.552 -9.245 1.00 60.38 200 ALA A N 1
ATOM 1621 C CA . ALA A 1 200 ? 20.973 6.146 -8.085 1.00 60.38 200 ALA A CA 1
ATOM 1622 C C . ALA A 1 200 ? 20.060 6.107 -6.842 1.00 60.38 200 ALA A C 1
ATOM 1624 O O . ALA A 1 200 ? 18.901 6.513 -6.937 1.00 60.38 200 ALA A O 1
ATOM 1625 N N . GLU A 1 201 ? 20.556 5.661 -5.682 1.00 58.41 201 GLU A N 1
ATOM 1626 C CA . GLU A 1 201 ? 19.756 5.485 -4.448 1.00 58.41 201 GLU A CA 1
ATOM 1627 C C . GLU A 1 201 ? 18.904 6.721 -4.094 1.00 58.41 201 GLU A C 1
ATOM 1629 O O . GLU A 1 201 ? 17.763 6.608 -3.639 1.00 58.41 201 GLU A O 1
ATOM 1634 N N . ASN A 1 202 ? 19.410 7.922 -4.393 1.00 59.19 202 ASN A N 1
ATOM 1635 C CA . ASN A 1 202 ? 18.690 9.185 -4.214 1.00 59.19 202 ASN A CA 1
ATOM 1636 C C . ASN A 1 202 ? 17.408 9.281 -5.059 1.00 59.19 202 ASN A C 1
ATOM 1638 O O . ASN A 1 202 ? 16.397 9.803 -4.592 1.00 59.19 202 ASN A O 1
ATOM 1642 N N . SER A 1 203 ? 17.424 8.753 -6.283 1.00 65.56 203 SER A N 1
ATOM 1643 C CA . SER A 1 203 ? 16.253 8.713 -7.164 1.00 65.56 203 SER A CA 1
ATOM 1644 C C . SER A 1 203 ? 15.218 7.684 -6.701 1.00 65.56 203 SER A C 1
ATOM 1646 O O . SER A 1 203 ? 14.022 7.947 -6.785 1.00 65.56 203 SER A O 1
ATOM 1648 N N . GLN A 1 204 ? 15.648 6.565 -6.105 1.00 65.6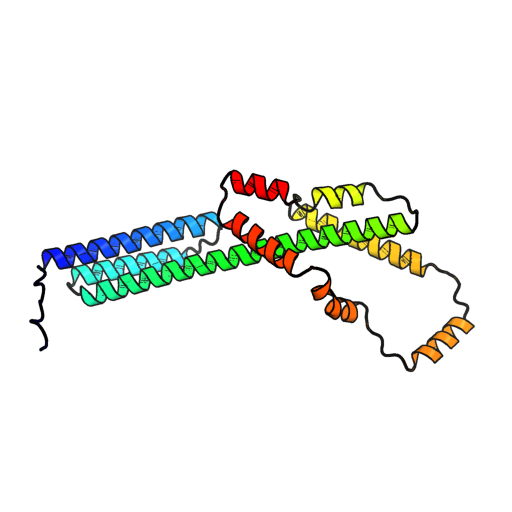2 204 GLN A N 1
ATOM 1649 C CA . GLN A 1 204 ? 14.733 5.600 -5.485 1.00 65.62 204 GLN A CA 1
ATOM 1650 C C . GLN A 1 204 ? 14.037 6.202 -4.262 1.00 65.62 204 GLN A C 1
ATOM 1652 O O . GLN A 1 204 ? 12.817 6.113 -4.140 1.00 65.62 204 GLN A O 1
ATOM 1657 N N . ARG A 1 205 ? 14.790 6.893 -3.396 1.00 70.88 205 ARG A N 1
ATOM 1658 C CA . ARG A 1 205 ? 14.228 7.588 -2.230 1.00 70.88 205 ARG A CA 1
ATOM 1659 C C . ARG A 1 205 ? 13.242 8.688 -2.628 1.00 70.88 205 ARG A C 1
ATOM 1661 O O . ARG A 1 205 ? 12.201 8.823 -1.992 1.00 70.88 205 ARG A O 1
ATOM 1668 N N . LEU A 1 206 ? 13.549 9.460 -3.670 1.00 70.94 206 LEU A N 1
ATOM 1669 C CA . LEU A 1 206 ? 12.631 10.472 -4.200 1.00 70.94 206 LEU A CA 1
ATOM 1670 C C . LEU A 1 206 ? 11.373 9.846 -4.803 1.00 70.94 206 LEU A C 1
ATOM 1672 O O . LEU A 1 206 ? 10.281 10.344 -4.559 1.00 70.94 206 LEU A O 1
ATOM 1676 N N . ASN A 1 207 ? 11.500 8.739 -5.536 1.00 68.06 207 ASN A N 1
ATOM 1677 C CA . ASN A 1 207 ? 10.345 8.034 -6.090 1.00 68.06 207 ASN A CA 1
ATOM 1678 C C . ASN A 1 207 ? 9.432 7.482 -4.996 1.00 68.06 207 ASN A C 1
ATOM 1680 O O . ASN A 1 207 ? 8.219 7.618 -5.116 1.00 68.06 207 ASN A O 1
ATOM 1684 N N . LYS A 1 208 ? 10.013 6.951 -3.917 1.00 70.19 208 LYS A N 1
ATOM 1685 C CA . LYS A 1 208 ? 9.289 6.560 -2.707 1.00 70.19 208 LYS A CA 1
ATOM 1686 C C . LYS A 1 208 ? 8.521 7.730 -2.096 1.00 70.19 208 LYS A C 1
ATOM 1688 O O . LYS A 1 208 ? 7.310 7.657 -1.946 1.00 70.19 208 LYS A O 1
ATOM 1693 N N . LEU A 1 209 ? 9.193 8.853 -1.839 1.00 71.25 209 LEU A N 1
ATOM 1694 C CA . LEU A 1 209 ? 8.546 10.043 -1.274 1.00 71.25 209 LEU A CA 1
ATOM 1695 C C . LEU A 1 209 ? 7.450 10.614 -2.187 1.00 71.25 209 LEU A C 1
ATOM 1697 O O . LEU A 1 209 ? 6.427 11.086 -1.702 1.00 71.25 209 LEU A O 1
ATOM 1701 N N . LEU A 1 210 ? 7.636 10.569 -3.507 1.00 69.56 210 LEU A N 1
ATOM 1702 C CA . LEU A 1 210 ? 6.637 11.053 -4.461 1.00 69.56 210 LEU A CA 1
ATOM 1703 C C . LEU A 1 210 ? 5.448 10.094 -4.599 1.00 69.56 210 LEU A C 1
ATOM 1705 O O . LEU A 1 210 ? 4.324 10.560 -4.766 1.00 69.56 210 LEU A O 1
ATOM 1709 N N . ALA A 1 211 ? 5.672 8.782 -4.496 1.00 69.12 211 ALA A N 1
ATOM 1710 C CA . ALA A 1 211 ? 4.602 7.792 -4.413 1.00 69.12 211 ALA A CA 1
ATOM 1711 C C . ALA A 1 211 ? 3.807 7.960 -3.108 1.00 69.12 211 ALA A C 1
ATOM 1713 O O . ALA A 1 211 ? 2.582 8.060 -3.147 1.00 69.12 211 ALA A O 1
ATOM 1714 N N . GLU A 1 212 ? 4.494 8.118 -1.974 1.00 70.38 212 GLU A N 1
ATOM 1715 C CA . GLU A 1 212 ? 3.877 8.437 -0.683 1.00 70.38 212 GLU A CA 1
ATOM 1716 C C . GLU A 1 212 ? 3.012 9.702 -0.772 1.00 70.38 212 GLU A C 1
ATOM 1718 O O . GLU A 1 212 ? 1.852 9.678 -0.366 1.00 70.38 212 GLU A O 1
ATOM 1723 N N . LEU A 1 213 ? 3.524 10.785 -1.366 1.00 68.69 213 LEU A N 1
ATOM 1724 C CA . LEU A 1 213 ? 2.768 12.029 -1.548 1.00 68.69 213 LEU A CA 1
ATOM 1725 C C . LEU A 1 213 ? 1.549 11.858 -2.460 1.00 68.69 213 LEU A C 1
ATOM 1727 O O . LEU A 1 213 ? 0.496 12.409 -2.152 1.00 68.69 213 LEU A O 1
ATOM 1731 N N . SER A 1 214 ? 1.665 11.079 -3.541 1.00 66.62 214 SER A N 1
ATOM 1732 C CA . SER A 1 214 ? 0.543 10.822 -4.456 1.00 66.62 214 SER A CA 1
ATOM 1733 C C . SER A 1 214 ? -0.591 10.018 -3.815 1.00 66.62 214 SER A C 1
ATOM 1735 O O . SER A 1 214 ? -1.751 10.215 -4.155 1.00 66.62 214 SER A O 1
ATOM 1737 N N . VAL A 1 215 ? -0.265 9.143 -2.859 1.00 66.56 215 VAL A N 1
ATOM 1738 C CA . VAL A 1 215 ? -1.246 8.308 -2.151 1.00 66.56 215 VAL A CA 1
ATOM 1739 C C . VAL A 1 215 ? -1.866 9.050 -0.965 1.00 66.56 215 VAL A C 1
ATOM 1741 O O . VAL A 1 215 ? -3.018 8.799 -0.613 1.00 66.56 215 VAL A O 1
ATOM 1744 N N . LEU A 1 216 ? -1.110 9.947 -0.325 1.00 64.69 216 LEU A N 1
ATOM 1745 C CA . LEU A 1 216 ? -1.523 10.590 0.924 1.00 64.69 216 LEU A CA 1
ATOM 1746 C C . LEU A 1 216 ? -2.309 11.873 0.745 1.00 64.69 216 LEU A C 1
ATOM 1748 O O . LEU A 1 216 ? -3.242 12.115 1.509 1.00 64.69 216 LEU A O 1
ATOM 1752 N N . ASP A 1 217 ? -1.935 12.680 -0.239 1.00 55.66 217 ASP A N 1
ATOM 1753 C CA . ASP A 1 217 ? -2.487 14.008 -0.416 1.00 55.66 217 ASP A CA 1
ATOM 1754 C C . ASP A 1 217 ? -2.823 14.212 -1.892 1.00 55.66 217 ASP A C 1
ATOM 1756 O O . ASP A 1 217 ? -1.962 14.547 -2.693 1.00 55.66 217 ASP A O 1
ATOM 1760 N N . GLU A 1 218 ? -4.103 14.130 -2.253 1.00 53.88 218 GLU A N 1
ATOM 1761 C CA . GLU A 1 218 ? -4.642 14.792 -3.455 1.00 53.88 218 GLU A CA 1
ATOM 1762 C C . GLU A 1 218 ? -4.881 16.290 -3.175 1.00 53.88 218 GLU A C 1
ATOM 1764 O O . GLU A 1 218 ? -5.876 16.883 -3.593 1.00 53.88 218 GLU A O 1
ATOM 1769 N N . THR A 1 219 ? -4.018 16.931 -2.383 1.00 50.84 219 THR A N 1
ATOM 1770 C CA . THR A 1 219 ? -4.097 18.386 -2.241 1.00 50.84 219 THR A CA 1
ATOM 1771 C C . THR A 1 219 ? -3.573 19.020 -3.533 1.00 50.84 219 THR A C 1
ATOM 1773 O O . THR A 1 219 ? -2.607 18.526 -4.106 1.00 50.84 219 THR A O 1
ATOM 1776 N N . PRO A 1 220 ? -4.138 20.136 -4.024 1.00 51.44 220 PRO A N 1
ATOM 1777 C CA . PRO A 1 220 ? -3.712 20.751 -5.292 1.00 51.44 220 PRO A CA 1
ATOM 1778 C C . PRO A 1 220 ? -2.211 21.108 -5.330 1.00 51.44 220 PRO A C 1
ATOM 1780 O O . PRO A 1 220 ? -1.619 21.246 -6.398 1.00 51.44 220 PRO A O 1
ATOM 1783 N N . ASN A 1 221 ? -1.565 21.206 -4.164 1.00 51.75 221 ASN A N 1
ATOM 1784 C CA . ASN A 1 221 ? -0.126 21.405 -4.057 1.00 51.75 221 ASN A CA 1
ATOM 1785 C C . ASN A 1 221 ? 0.692 20.165 -4.445 1.00 51.75 221 ASN A C 1
ATOM 1787 O O . ASN A 1 221 ? 1.757 20.334 -5.033 1.00 51.75 221 ASN A O 1
ATOM 1791 N N . THR A 1 222 ? 0.245 18.938 -4.158 1.00 54.16 222 THR A N 1
ATOM 1792 C CA . THR A 1 222 ? 0.997 17.731 -4.548 1.00 54.16 222 THR A CA 1
ATOM 1793 C C . THR A 1 222 ? 0.967 17.516 -6.052 1.00 54.16 222 THR A C 1
ATOM 1795 O O . THR A 1 222 ? 1.995 17.157 -6.613 1.00 54.16 222 THR A O 1
ATOM 1798 N N . GLN A 1 223 ? -0.143 17.838 -6.722 1.00 51.59 223 GLN A N 1
ATOM 1799 C CA . GLN A 1 223 ? -0.224 17.847 -8.186 1.00 51.59 223 GLN A CA 1
ATOM 1800 C C . GLN A 1 223 ? 0.783 18.834 -8.790 1.00 51.59 223 GLN A C 1
ATOM 1802 O O . GLN A 1 223 ? 1.555 18.454 -9.662 1.00 51.59 223 GLN A O 1
ATOM 1807 N N . ALA A 1 224 ? 0.892 20.049 -8.242 1.00 54.81 224 ALA A N 1
ATOM 1808 C CA . ALA A 1 224 ? 1.892 21.025 -8.683 1.00 54.81 224 ALA A CA 1
ATOM 1809 C C . ALA A 1 224 ? 3.348 20.575 -8.423 1.00 54.81 224 ALA A C 1
ATOM 1811 O O . ALA A 1 224 ? 4.257 20.923 -9.178 1.00 54.81 224 ALA A O 1
ATOM 1812 N N . PHE A 1 225 ? 3.599 19.808 -7.355 1.00 57.16 225 PHE A N 1
ATOM 1813 C CA . PHE A 1 225 ? 4.915 19.208 -7.103 1.00 57.16 225 PHE A CA 1
ATOM 1814 C C . PHE A 1 225 ? 5.207 18.026 -8.034 1.00 57.16 225 PHE A C 1
ATOM 1816 O O . PHE A 1 225 ? 6.343 17.889 -8.483 1.00 57.16 225 PHE 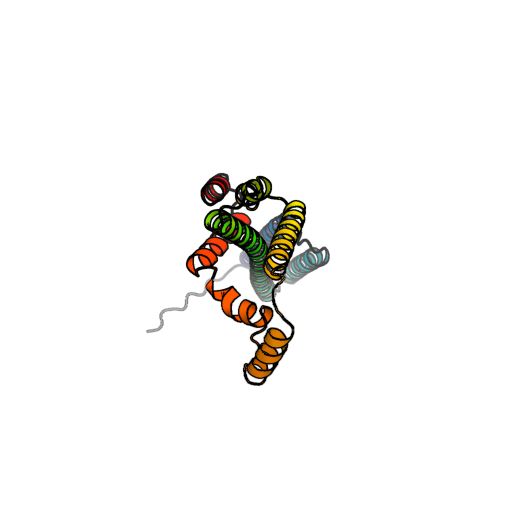A O 1
ATOM 1823 N N . LEU A 1 226 ? 4.204 17.206 -8.355 1.00 57.28 226 LEU A N 1
ATOM 1824 C CA . LEU A 1 226 ? 4.316 16.113 -9.321 1.00 57.28 226 LEU A CA 1
ATOM 1825 C C . LEU A 1 226 ? 4.567 16.650 -10.736 1.00 57.28 226 LEU A C 1
ATOM 1827 O O . LEU A 1 226 ? 5.463 16.153 -11.409 1.00 57.28 226 LEU A O 1
ATOM 1831 N N . GLU A 1 227 ? 3.875 17.717 -11.142 1.00 58.31 227 GLU A N 1
ATOM 1832 C CA . GLU A 1 227 ? 4.087 18.398 -12.427 1.00 58.31 227 GLU A CA 1
ATOM 1833 C C . GLU A 1 227 ? 5.489 19.003 -12.559 1.00 58.31 227 GLU A C 1
ATOM 1835 O O . GLU A 1 227 ? 6.058 18.993 -13.644 1.00 58.31 227 GLU A O 1
ATOM 1840 N N . ARG A 1 228 ? 6.075 19.510 -11.465 1.00 55.75 228 ARG A N 1
ATOM 1841 C CA . ARG A 1 228 ? 7.449 20.050 -11.461 1.00 55.75 228 ARG A CA 1
ATOM 1842 C C . ARG A 1 228 ? 8.540 18.984 -11.380 1.00 55.75 228 ARG A C 1
ATOM 1844 O O . ARG A 1 228 ? 9.693 19.293 -11.663 1.00 55.75 228 ARG A O 1
ATOM 1851 N N . ALA A 1 229 ? 8.207 17.785 -10.909 1.00 53.47 229 ALA A N 1
ATOM 1852 C CA . ALA A 1 229 ? 9.148 16.676 -10.769 1.00 53.47 229 ALA A CA 1
ATOM 1853 C C . ALA A 1 229 ? 9.235 15.791 -12.027 1.00 53.47 229 ALA A C 1
ATOM 1855 O O . ALA A 1 229 ? 10.103 14.915 -12.079 1.00 53.47 229 ALA A O 1
ATOM 1856 N N . ASN A 1 230 ? 8.338 15.998 -12.997 1.00 44.00 230 ASN A N 1
ATOM 1857 C CA . ASN A 1 230 ? 8.317 15.329 -14.300 1.00 44.00 230 ASN A CA 1
ATOM 1858 C C . ASN A 1 230 ? 9.187 16.059 -15.332 1.00 44.00 230 ASN A C 1
ATOM 1860 O O . ASN A 1 230 ? 9.836 15.344 -16.142 1.00 44.00 230 ASN A O 1
#

pLDDT: mean 70.7, std 10.5, range [44.0, 88.25]